Protein AF-A0AAN8IBS2-F1 (afdb_monomer)

Foldseek 3Di:
DLVVLDDLLDDPDPPPDDPPPALLVVLSVLVVCLVVDDPVCVVVSLVVLLVSLVVLLVVLVDDDALVRLLSSLVSNLSSLVSQCPDPDVVSNVSSVVSLVSSVVSLVVNVVNLVVCVVPVPPPVPDCPVQPLSNLQSVQSSLLSSLSSLLSVQLSCCVVPVAGPCVVVQQARKHQLACLLVPDPDSVSNVVVCVVDVSRRDIDGPNVSLVVCVVVVNPRHDPSNVVVNVSVPPNDPPPPPVPVPDD

Mean predicted aligned error: 8.28 Å

Radius of gyration: 18.78 Å; Cα contacts (8 Å, |Δi|>4): 208; chains: 1; bounding box: 44×44×52 Å

Sequence (246 aa):
MAESAQTPFLKPLEFDGQAADSFLDEVLLVCSGYLHRTKSNRASLNRTIARKYIRLTQALRGYMKLDSLLPALQAAILFEIMLLFDEDKGLRGLGERLFPTVEAAMNDLQQQLIEELAYPTFCPGNDLTSQYFRWILHESIRRVVFAHWILKAAYTHSRDSYCELVPVLVTLPLTRSGDLWTASSEHEWLLKAQQEPMQADVVPYLEAVDFWIENNCINMDDFQVMLFETCKVMPANAKWSTLKRR

Secondary structure (DSSP, 8-state):
-TTTS--TT------SS--TT-HHHHHHHHHHHHHT--TTTHHHHHHHHHHHHHHHHHHHTS---HHHHHHHHHHHHHHHHHHHTSS-HHHHHHHHHHHHHHHHHHHHHHHHHHHHHHS----TTS-TTSHHHHHHHHHHHHHHHHHHHHHHHHHHHHHHS--TTHHHHTTSEEES-STTTT-SSHHHHHHHHHH-GGGG-EEEHHHHHHHHHHTTTTT--HHHHHHHHHHHHS-TTS-GGGSS--

pLDDT: mean 80.86, std 17.43, range [31.95, 96.94]

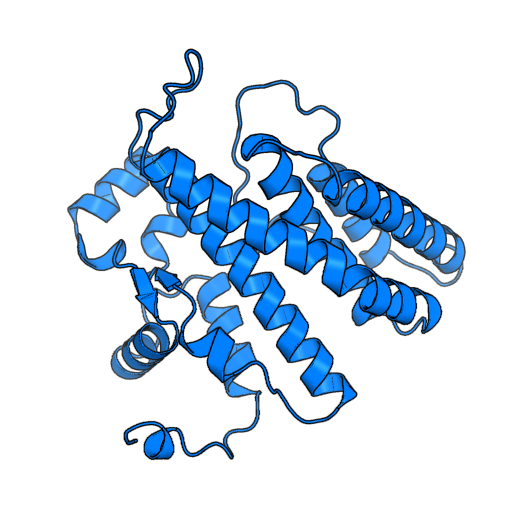Solvent-accessible surface area (backbone atoms only — not comparable to full-atom values): 14154 Å² total; per-residue (Å²): 87,61,90,72,74,43,48,72,52,54,72,91,72,86,69,91,66,90,66,91,77,42,55,35,63,56,41,50,54,48,45,44,53,57,76,68,57,44,89,87,50,39,69,62,47,54,53,49,53,53,52,54,49,52,53,51,56,57,53,51,74,47,94,65,56,70,88,56,39,52,44,41,50,55,23,46,50,57,49,40,55,58,20,58,74,40,89,50,63,70,47,21,54,49,31,64,69,46,44,65,55,54,53,53,42,52,50,50,53,54,50,52,52,52,48,46,67,78,50,68,71,79,60,89,87,58,74,70,80,39,69,57,52,50,48,52,53,54,49,38,50,40,36,45,56,50,50,46,54,49,53,52,35,55,48,43,25,74,73,71,77,50,60,88,45,57,77,56,54,42,60,40,62,36,61,61,34,27,65,64,73,67,37,90,42,65,68,54,27,53,55,52,50,68,74,38,66,70,45,71,38,70,36,35,34,52,57,40,50,53,51,30,64,78,54,76,58,60,61,58,33,72,41,56,48,51,52,52,56,58,56,62,69,50,70,82,78,65,63,73,78,67,76,79,74,132

Organism: NCBI:txid191047

Structure (mmCIF, N/CA/C/O backbone):
data_AF-A0AAN8IBS2-F1
#
_entry.id   AF-A0AAN8IBS2-F1
#
loop_
_atom_site.group_PDB
_atom_site.id
_atom_site.type_symbol
_atom_site.label_atom_id
_atom_site.label_alt_id
_atom_site.label_comp_id
_atom_site.label_asym_id
_atom_site.label_entity_id
_atom_site.label_seq_id
_atom_site.pdbx_PDB_ins_code
_atom_site.Cartn_x
_atom_site.Cartn_y
_atom_site.Cartn_z
_atom_site.occupancy
_atom_site.B_iso_or_equiv
_atom_site.auth_seq_id
_atom_site.auth_comp_id
_atom_site.auth_asym_id
_atom_site.auth_atom_id
_atom_site.pdbx_PDB_model_num
ATOM 1 N N . MET A 1 1 ? 6.714 -3.215 11.738 1.00 47.47 1 MET A N 1
ATOM 2 C CA . MET A 1 1 ? 6.178 -2.033 11.025 1.00 47.47 1 MET A CA 1
ATOM 3 C C . MET A 1 1 ? 6.585 -0.730 11.706 1.00 47.47 1 MET A C 1
ATOM 5 O O . MET A 1 1 ? 7.366 -0.014 11.106 1.00 47.47 1 MET A O 1
ATOM 9 N N . ALA A 1 2 ? 6.143 -0.406 12.934 1.00 36.72 2 ALA A N 1
ATOM 10 C CA . ALA A 1 2 ? 6.520 0.887 13.539 1.00 36.72 2 ALA A CA 1
ATOM 11 C C . ALA A 1 2 ? 7.900 0.907 14.232 1.00 36.72 2 ALA A C 1
ATOM 13 O O . ALA A 1 2 ? 8.498 1.969 14.315 1.00 36.72 2 ALA A O 1
ATOM 14 N N . GLU A 1 3 ? 8.428 -0.236 14.690 1.00 34.94 3 GLU A N 1
ATOM 15 C CA . GLU A 1 3 ? 9.765 -0.292 15.319 1.00 34.94 3 GLU A CA 1
ATOM 16 C C . GLU A 1 3 ? 10.912 -0.135 14.311 1.00 34.94 3 GLU A C 1
ATOM 18 O O . GLU A 1 3 ? 11.941 0.443 14.638 1.00 34.94 3 GLU A O 1
ATOM 23 N N . SER A 1 4 ? 10.724 -0.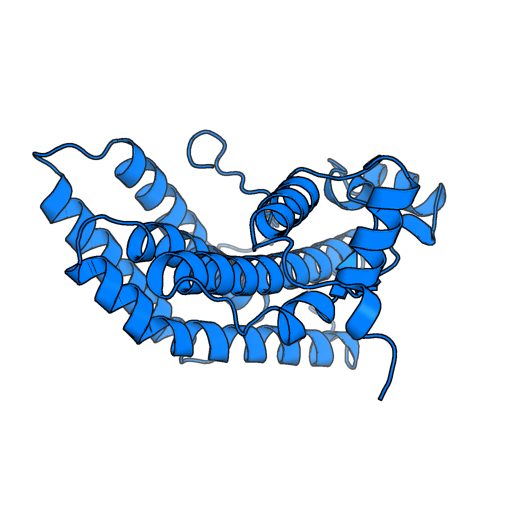604 13.074 1.00 50.44 4 SER A N 1
ATOM 24 C CA . SER A 1 4 ? 11.711 -0.496 11.994 1.00 50.44 4 SER A CA 1
ATOM 25 C C . SER A 1 4 ? 11.446 0.665 11.031 1.00 50.44 4 SER A C 1
ATOM 27 O O . SER A 1 4 ? 12.249 0.879 10.131 1.00 50.44 4 SER A O 1
ATOM 29 N N . ALA A 1 5 ? 10.304 1.362 11.157 1.00 52.59 5 ALA A N 1
ATOM 30 C CA . ALA A 1 5 ? 9.762 2.301 10.157 1.00 52.59 5 ALA A CA 1
ATOM 31 C C . ALA A 1 5 ? 9.710 1.742 8.717 1.00 52.59 5 ALA A C 1
ATOM 33 O O . ALA A 1 5 ? 9.539 2.481 7.752 1.00 52.59 5 ALA A O 1
ATOM 34 N N . GLN A 1 6 ? 9.825 0.424 8.571 1.00 58.38 6 GLN A N 1
ATOM 35 C CA . GLN A 1 6 ? 9.795 -0.274 7.301 1.00 58.38 6 GLN A CA 1
ATOM 36 C C . GLN A 1 6 ? 8.499 -1.066 7.232 1.00 58.38 6 GLN A C 1
ATOM 38 O O . GLN A 1 6 ? 8.125 -1.793 8.165 1.00 58.38 6 GLN A O 1
ATOM 43 N N . THR A 1 7 ? 7.800 -0.921 6.114 1.00 66.19 7 THR A N 1
ATOM 44 C CA . THR A 1 7 ? 6.776 -1.885 5.731 1.00 66.19 7 THR A CA 1
ATOM 45 C C . THR A 1 7 ? 7.169 -2.505 4.399 1.00 66.19 7 THR A C 1
ATOM 47 O O . THR A 1 7 ? 7.885 -1.868 3.627 1.00 66.19 7 THR A O 1
ATOM 50 N N . PRO A 1 8 ? 6.723 -3.734 4.102 1.00 74.88 8 PRO A N 1
ATOM 51 C CA . PRO A 1 8 ? 7.217 -4.458 2.932 1.00 74.88 8 PRO A CA 1
ATOM 52 C C . PRO A 1 8 ? 6.908 -3.772 1.584 1.00 74.88 8 PRO A C 1
ATOM 54 O O . PRO A 1 8 ? 7.548 -4.057 0.572 1.00 74.88 8 PRO A O 1
ATOM 57 N N . PHE A 1 9 ? 5.943 -2.843 1.575 1.00 74.00 9 PHE A N 1
ATOM 58 C CA . PHE A 1 9 ? 5.543 -2.039 0.416 1.00 74.00 9 PHE A CA 1
ATOM 59 C C . PHE A 1 9 ? 6.120 -0.613 0.409 1.00 74.00 9 PHE A C 1
ATOM 61 O O . PHE A 1 9 ? 5.824 0.158 -0.504 1.00 74.00 9 PHE A O 1
ATOM 68 N N . LEU A 1 10 ? 6.928 -0.246 1.410 1.00 74.25 10 LEU A N 1
ATOM 69 C CA . LEU A 1 10 ? 7.579 1.059 1.516 1.00 74.25 10 LEU A CA 1
ATOM 70 C C . LEU A 1 10 ? 9.087 0.889 1.386 1.00 74.25 10 LEU A C 1
ATOM 72 O O . LEU A 1 10 ? 9.725 0.297 2.254 1.00 74.25 10 LEU A O 1
ATOM 76 N N . LYS A 1 11 ? 9.665 1.474 0.340 1.00 71.06 11 LYS A N 1
ATOM 77 C CA . LYS A 1 11 ? 11.098 1.758 0.297 1.00 71.06 11 LYS A CA 1
ATOM 78 C C . LYS A 1 11 ? 11.263 3.257 0.527 1.00 71.06 11 LYS A C 1
ATOM 80 O O . LYS A 1 11 ? 10.593 4.018 -0.174 1.00 71.06 11 LYS A O 1
ATOM 85 N N . PRO A 1 12 ? 12.080 3.692 1.501 1.00 60.38 12 PRO A N 1
ATOM 86 C CA . PRO A 1 12 ? 12.452 5.092 1.612 1.00 60.38 12 PRO A CA 1
ATOM 87 C C . PRO A 1 12 ? 13.102 5.502 0.293 1.00 60.38 12 PRO A C 1
ATOM 89 O O . PRO A 1 12 ? 14.198 5.058 -0.042 1.00 60.38 12 PRO A O 1
ATOM 92 N N . LEU A 1 13 ? 12.368 6.263 -0.506 1.00 61.16 13 LEU A N 1
ATOM 93 C CA . LEU A 1 13 ? 12.925 6.921 -1.668 1.00 61.16 13 LEU A CA 1
ATOM 94 C C . LEU A 1 13 ? 13.503 8.226 -1.142 1.00 61.16 13 LEU A C 1
ATOM 96 O O . LEU A 1 13 ? 12.757 9.113 -0.728 1.00 61.16 13 LEU A O 1
ATOM 100 N N . GLU A 1 14 ? 14.829 8.313 -1.104 1.00 53.53 14 GLU A N 1
ATOM 101 C CA . GLU A 1 14 ? 15.532 9.574 -0.880 1.00 53.53 14 GLU A CA 1
ATOM 102 C C . GLU A 1 14 ? 15.315 10.444 -2.124 1.00 53.53 14 GLU A C 1
ATOM 104 O O . GLU A 1 14 ? 16.144 10.512 -3.028 1.00 53.53 14 GLU A O 1
ATOM 109 N N . PHE A 1 15 ? 14.131 11.045 -2.232 1.00 52.00 15 PHE A N 1
ATOM 110 C CA . PHE A 1 15 ? 13.909 12.123 -3.179 1.00 52.00 15 PHE A CA 1
ATOM 111 C C . PHE A 1 15 ? 14.682 13.329 -2.646 1.00 52.00 15 PHE A C 1
ATOM 113 O O . PHE A 1 15 ? 14.333 13.885 -1.603 1.00 52.00 15 PHE A O 1
ATOM 120 N N . ASP A 1 16 ? 15.770 13.686 -3.327 1.00 42.50 16 ASP A N 1
ATOM 121 C CA . ASP A 1 16 ? 16.596 14.835 -2.972 1.00 42.50 16 ASP A CA 1
ATOM 122 C C . ASP A 1 16 ? 15.752 16.112 -3.130 1.00 42.50 16 ASP A C 1
ATOM 124 O O . ASP A 1 16 ? 15.475 16.579 -4.235 1.00 42.50 16 ASP A O 1
ATOM 128 N N . GLY A 1 17 ? 15.213 16.614 -2.016 1.00 43.59 17 GLY A N 1
ATOM 129 C CA . GLY A 1 17 ? 14.316 17.765 -2.037 1.00 43.59 17 GLY A CA 1
ATOM 130 C C . GLY A 1 17 ? 13.403 17.879 -0.823 1.00 43.59 17 GLY A C 1
ATOM 131 O O . GLY A 1 17 ? 12.265 17.437 -0.862 1.00 43.59 17 GLY A O 1
ATOM 132 N N . GLN A 1 18 ? 13.895 18.530 0.237 1.00 40.97 18 GLN A N 1
ATOM 133 C CA . GLN A 1 18 ? 13.139 19.340 1.216 1.00 40.97 18 GLN A CA 1
ATOM 134 C C . GLN A 1 18 ? 11.691 18.937 1.596 1.00 40.97 18 GLN A C 1
ATOM 136 O O . GLN A 1 18 ? 10.866 19.812 1.859 1.00 40.97 18 GLN A O 1
ATOM 141 N N . ALA A 1 19 ? 11.340 17.661 1.724 1.00 43.69 19 ALA A N 1
ATOM 142 C CA . ALA A 1 19 ? 10.028 17.289 2.251 1.00 43.69 19 ALA A CA 1
ATOM 143 C C . ALA A 1 19 ? 10.072 17.196 3.784 1.00 43.69 19 ALA A C 1
ATOM 145 O O . ALA A 1 19 ? 9.830 16.145 4.363 1.00 43.69 19 ALA A O 1
ATOM 146 N N . ALA A 1 20 ? 10.351 18.317 4.454 1.00 37.59 20 ALA A N 1
ATOM 147 C CA . ALA A 1 20 ? 10.265 18.443 5.913 1.00 37.59 20 ALA A CA 1
ATOM 148 C C . ALA A 1 20 ? 8.820 18.323 6.466 1.00 37.59 20 ALA A C 1
ATOM 150 O O . ALA A 1 20 ? 8.611 18.540 7.653 1.00 37.59 20 ALA A O 1
ATOM 151 N N . ASP A 1 21 ? 7.838 17.961 5.629 1.00 52.16 21 ASP A N 1
ATOM 152 C CA . ASP A 1 21 ? 6.413 17.826 5.961 1.00 52.16 21 ASP A CA 1
ATOM 153 C C . ASP A 1 21 ? 5.737 16.716 5.122 1.00 52.16 21 ASP A C 1
ATOM 155 O O . ASP A 1 21 ? 4.663 16.902 4.541 1.00 52.16 21 ASP A O 1
ATOM 159 N N . SER A 1 22 ? 6.361 15.538 4.996 1.00 75.50 22 SER A N 1
ATOM 160 C CA . SER A 1 22 ? 5.713 14.430 4.289 1.00 75.50 22 SER A CA 1
ATOM 161 C C . SER A 1 22 ? 4.593 13.818 5.151 1.00 75.50 22 SER A C 1
ATOM 163 O O . SER A 1 22 ? 4.745 13.563 6.350 1.00 75.50 22 SER A O 1
ATOM 165 N N . PHE A 1 23 ? 3.429 13.542 4.551 1.00 87.56 23 PHE A N 1
ATOM 166 C CA . PHE A 1 23 ? 2.360 12.786 5.222 1.00 87.56 23 PHE A CA 1
ATOM 167 C C . PHE A 1 23 ? 2.844 11.420 5.738 1.00 87.56 23 PHE A C 1
ATOM 169 O O . PHE A 1 23 ? 2.265 10.885 6.688 1.00 87.56 23 PHE A O 1
ATOM 176 N N . LEU A 1 24 ? 3.900 10.882 5.121 1.00 86.50 24 LEU A N 1
ATOM 177 C CA . LEU A 1 24 ? 4.532 9.628 5.491 1.00 86.50 24 LEU A CA 1
ATOM 178 C C . LEU A 1 24 ? 5.211 9.722 6.865 1.00 86.50 24 LEU A C 1
ATOM 180 O O . LEU A 1 24 ? 4.902 8.922 7.747 1.00 86.50 24 LEU A O 1
ATOM 184 N N . ASP A 1 25 ? 6.037 10.740 7.101 1.00 85.44 25 ASP A N 1
ATOM 185 C CA . ASP A 1 25 ? 6.688 10.945 8.405 1.00 85.44 25 ASP A CA 1
ATOM 186 C C . ASP A 1 25 ? 5.657 11.153 9.517 1.00 85.44 25 ASP A C 1
ATOM 188 O O . ASP A 1 25 ? 5.746 10.581 10.611 1.00 85.44 25 ASP A O 1
ATOM 192 N N . GLU A 1 26 ? 4.610 11.928 9.218 1.00 89.06 26 GLU A N 1
ATOM 193 C CA . GLU A 1 26 ? 3.528 12.155 10.165 1.00 89.06 26 GLU A CA 1
ATOM 194 C C . GLU A 1 26 ? 2.804 10.866 10.555 1.00 89.06 26 GLU A C 1
ATOM 196 O O . GLU A 1 26 ? 2.481 10.688 11.735 1.00 89.06 26 GLU A O 1
ATOM 201 N N . VAL A 1 27 ? 2.502 9.985 9.596 1.00 91.69 27 VAL A N 1
ATOM 202 C CA . VAL A 1 27 ? 1.807 8.735 9.912 1.00 91.69 27 VAL A CA 1
ATOM 203 C C . VAL A 1 27 ? 2.720 7.752 10.628 1.00 91.69 27 VAL A C 1
ATOM 205 O O . VAL A 1 27 ? 2.236 7.047 11.509 1.00 91.69 27 VAL A O 1
ATOM 208 N N . LEU A 1 28 ? 4.024 7.726 10.334 1.00 88.94 28 LEU A N 1
ATOM 209 C CA . LEU A 1 28 ? 4.982 6.868 11.035 1.00 88.94 28 LEU A CA 1
ATOM 210 C C . LEU A 1 28 ? 5.054 7.237 12.524 1.00 88.94 28 LEU A C 1
ATOM 212 O O . LEU A 1 28 ? 4.974 6.359 13.389 1.00 88.94 28 LEU A O 1
ATOM 216 N N . LEU A 1 29 ? 5.072 8.538 12.839 1.00 89.62 29 LEU A N 1
ATOM 217 C CA . LEU A 1 29 ? 4.978 9.022 14.218 1.00 89.62 29 LEU A CA 1
ATOM 218 C C . LEU A 1 29 ? 3.655 8.608 14.884 1.00 89.62 29 LEU A C 1
ATOM 220 O O . LEU A 1 29 ? 3.637 8.163 16.035 1.00 89.62 29 LEU A O 1
ATOM 224 N N . VAL A 1 30 ? 2.535 8.725 14.165 1.00 92.94 30 VAL A N 1
ATOM 225 C CA . VAL A 1 30 ? 1.219 8.305 14.673 1.00 92.94 30 VAL A CA 1
ATOM 226 C C . VAL A 1 30 ? 1.157 6.792 14.895 1.00 92.94 30 VAL A C 1
ATOM 228 O O . VAL A 1 30 ? 0.618 6.370 15.916 1.00 92.94 30 VAL A O 1
ATOM 231 N N . CYS A 1 31 ? 1.741 5.985 14.005 1.00 91.69 31 CYS A N 1
ATOM 232 C CA . CYS A 1 31 ? 1.833 4.531 14.143 1.00 91.69 31 CYS A CA 1
ATOM 233 C C . CYS A 1 31 ? 2.596 4.150 15.414 1.00 91.69 31 CYS A C 1
ATOM 235 O O . CYS A 1 31 ? 2.131 3.303 16.176 1.00 91.69 31 CYS A O 1
ATOM 237 N N . SER A 1 32 ? 3.722 4.815 15.690 1.00 90.00 32 SER A N 1
ATOM 238 C CA . SER A 1 32 ? 4.472 4.613 16.935 1.00 90.00 32 SER A CA 1
ATOM 239 C C . SER A 1 32 ? 3.616 4.927 18.169 1.00 90.00 32 SER A C 1
ATOM 241 O O . SER A 1 32 ? 3.531 4.121 19.099 1.00 90.00 32 SER A O 1
ATOM 243 N N . GLY A 1 33 ? 2.884 6.047 18.151 1.00 91.56 33 GLY A N 1
ATOM 244 C CA . GLY A 1 33 ? 1.934 6.387 19.214 1.00 91.56 33 GLY A CA 1
ATOM 245 C C . GLY A 1 33 ? 0.791 5.374 19.361 1.00 91.56 33 GLY A C 1
ATOM 246 O O . GLY A 1 33 ? 0.356 5.096 20.479 1.00 91.56 33 GLY A O 1
ATOM 247 N N . TYR A 1 34 ? 0.322 4.801 18.250 1.00 92.06 34 TYR A N 1
ATOM 248 C CA . TYR A 1 34 ? -0.739 3.793 18.214 1.00 92.06 34 TYR A CA 1
ATOM 249 C C . TYR A 1 34 ? -0.313 2.459 18.822 1.00 92.06 34 TYR A C 1
ATOM 251 O O . TYR A 1 34 ? -1.095 1.869 19.567 1.00 92.06 34 TYR A O 1
ATOM 259 N N . LEU A 1 35 ? 0.933 2.029 18.608 1.00 89.94 35 LEU A N 1
ATOM 260 C CA . LEU A 1 35 ? 1.471 0.837 19.272 1.00 89.94 35 LEU A CA 1
ATOM 261 C C . LEU A 1 35 ? 1.592 1.009 20.793 1.00 89.94 35 LEU A C 1
ATOM 263 O O . LEU A 1 35 ? 1.340 0.070 21.541 1.00 89.94 35 LEU A O 1
ATOM 267 N N . HIS A 1 36 ? 1.902 2.219 21.261 1.00 90.88 36 HIS A N 1
ATOM 268 C CA . HIS A 1 36 ? 2.026 2.544 22.689 1.00 90.88 36 HIS A CA 1
ATOM 269 C C . HIS A 1 36 ? 0.721 3.089 23.295 1.00 90.88 36 HIS A C 1
ATOM 271 O O . HIS A 1 36 ? 0.716 3.803 24.308 1.00 90.88 36 HIS A O 1
ATOM 277 N N . ARG A 1 37 ? -0.418 2.796 22.660 1.00 90.88 37 ARG A N 1
ATOM 278 C CA . ARG A 1 37 ? -1.718 3.293 23.099 1.00 90.88 37 ARG A CA 1
ATOM 279 C C . ARG A 1 37 ? -2.125 2.661 24.428 1.00 90.88 37 ARG A C 1
ATOM 281 O O . ARG A 1 37 ? -2.160 1.448 24.596 1.00 90.88 37 ARG A O 1
ATOM 288 N N . THR A 1 38 ? -2.527 3.508 25.364 1.00 93.44 38 THR A N 1
ATOM 289 C CA . THR A 1 38 ? -3.056 3.137 26.677 1.00 93.44 38 THR A CA 1
ATOM 290 C C . THR A 1 38 ? -4.500 3.611 26.813 1.00 93.44 38 THR A C 1
ATOM 292 O O . THR A 1 38 ? -4.980 4.451 26.048 1.00 93.44 38 THR A O 1
ATOM 295 N N . LYS A 1 39 ? -5.212 3.137 27.842 1.00 92.25 39 LYS A N 1
ATOM 296 C CA . LYS A 1 39 ? -6.570 3.625 28.149 1.00 92.25 39 LYS A CA 1
ATOM 297 C C . LYS A 1 39 ? -6.613 5.146 28.367 1.00 92.25 39 LYS A C 1
ATOM 299 O O . LYS A 1 39 ? -7.599 5.776 28.004 1.00 92.25 39 LYS A O 1
ATOM 304 N N . SER A 1 40 ? -5.540 5.724 28.914 1.00 92.75 40 SER A N 1
ATOM 305 C CA . SER A 1 40 ? -5.444 7.156 29.229 1.00 92.75 40 SER A CA 1
ATOM 306 C C . SER A 1 40 ? -5.278 8.034 27.981 1.00 92.75 40 SER A C 1
ATOM 308 O O . SER A 1 40 ? -5.883 9.099 27.885 1.00 92.75 40 SER A O 1
ATOM 310 N N . ASN A 1 41 ? -4.506 7.582 26.984 1.00 92.69 41 ASN A N 1
ATOM 311 C CA . ASN A 1 41 ? -4.223 8.379 25.783 1.00 92.69 41 ASN A CA 1
ATOM 312 C C . ASN A 1 41 ? -5.110 8.031 24.567 1.00 92.69 41 ASN A C 1
ATOM 314 O O . ASN A 1 41 ? -5.125 8.801 23.604 1.00 92.69 41 ASN A O 1
ATOM 318 N N . ARG A 1 42 ? -5.891 6.937 24.617 1.00 92.81 42 ARG A N 1
ATOM 319 C CA . ARG A 1 42 ? -6.708 6.426 23.496 1.00 92.81 42 ARG A CA 1
ATOM 320 C C . ARG A 1 42 ? -7.589 7.496 22.854 1.00 92.81 42 ARG A C 1
ATOM 322 O O . ARG A 1 42 ? -7.524 7.687 21.646 1.00 92.81 42 ARG A O 1
ATOM 329 N N . ALA A 1 43 ? -8.365 8.241 23.640 1.00 93.19 43 ALA A N 1
ATOM 330 C CA . ALA A 1 43 ? -9.286 9.247 23.100 1.00 93.19 43 ALA A CA 1
ATOM 331 C C . ALA A 1 43 ? -8.564 10.410 22.394 1.00 93.19 43 ALA A C 1
ATOM 333 O O . ALA A 1 43 ? -9.029 10.931 21.378 1.00 93.19 43 ALA A O 1
ATOM 334 N N . SER A 1 44 ? -7.422 10.847 22.924 1.00 94.38 44 SER A N 1
ATOM 335 C CA . SER A 1 44 ? -6.616 11.902 22.299 1.00 94.38 44 SER A CA 1
ATOM 336 C C . SER A 1 44 ? -5.924 11.399 21.037 1.00 94.38 44 SER A C 1
ATOM 338 O O . SER A 1 44 ? -5.895 12.114 20.036 1.00 94.38 44 SER A O 1
ATOM 340 N N . LEU A 1 45 ? -5.441 10.156 21.044 1.00 95.31 45 LEU A N 1
ATOM 341 C CA . LEU A 1 45 ? -4.814 9.556 19.878 1.00 95.31 45 LEU A CA 1
ATOM 342 C C . LEU A 1 45 ? -5.819 9.303 18.747 1.00 95.31 45 LEU A C 1
ATOM 344 O O . LEU A 1 45 ? -5.554 9.707 17.619 1.00 95.31 45 LEU A O 1
ATOM 348 N N . ASN A 1 46 ? -7.002 8.758 19.049 1.00 94.75 46 ASN A N 1
ATOM 349 C CA . ASN A 1 46 ? -8.069 8.539 18.066 1.00 94.75 46 ASN A CA 1
ATOM 350 C C . ASN A 1 46 ? -8.464 9.857 17.370 1.00 94.75 46 ASN A C 1
ATOM 352 O O . ASN A 1 46 ? -8.581 9.910 16.146 1.00 94.75 46 ASN A O 1
ATOM 356 N N . ARG A 1 47 ? -8.577 10.960 18.126 1.00 95.25 47 ARG A N 1
ATOM 357 C CA . ARG A 1 47 ? -8.822 12.303 17.562 1.00 95.25 47 ARG A CA 1
ATOM 358 C C . ARG A 1 47 ? -7.681 12.794 16.669 1.00 95.25 47 ARG A C 1
ATOM 360 O O . ARG A 1 47 ? -7.929 13.493 15.688 1.00 95.25 47 ARG A O 1
ATOM 367 N N . THR A 1 48 ? -6.436 12.476 17.011 1.00 95.88 48 THR A N 1
ATOM 368 C CA . THR A 1 48 ? -5.265 12.827 16.195 1.00 95.88 48 THR A CA 1
ATOM 369 C C . THR A 1 48 ? -5.227 12.031 14.894 1.00 95.88 48 THR A C 1
ATOM 371 O O . THR A 1 48 ? -5.061 12.646 13.843 1.00 95.88 48 THR A O 1
ATOM 374 N N . ILE A 1 49 ? -5.460 10.716 14.948 1.00 96.00 49 ILE A N 1
ATOM 375 C CA . ILE A 1 49 ? -5.559 9.839 13.770 1.00 96.00 49 ILE A CA 1
ATOM 376 C C . ILE A 1 49 ? -6.646 10.360 12.830 1.00 96.00 49 ILE A C 1
ATOM 378 O O . ILE A 1 49 ? -6.363 10.667 11.675 1.00 96.00 49 ILE A O 1
ATOM 382 N N . ALA A 1 50 ? -7.867 10.548 13.342 1.00 96.50 50 ALA A N 1
ATOM 383 C CA . ALA A 1 50 ? -8.998 11.006 12.541 1.00 96.50 50 ALA A CA 1
ATOM 384 C C . ALA A 1 50 ? -8.716 12.348 11.849 1.00 96.50 50 ALA A C 1
ATOM 386 O O . ALA A 1 50 ? -8.939 12.494 10.650 1.00 96.50 50 ALA A O 1
ATOM 387 N N . ARG A 1 51 ? -8.180 13.327 12.586 1.00 96.94 51 ARG A N 1
ATOM 388 C CA . ARG A 1 51 ? -7.865 14.656 12.046 1.00 96.94 51 ARG A CA 1
ATOM 389 C C . ARG A 1 51 ? -6.779 14.608 10.972 1.00 96.94 51 ARG A C 1
ATOM 391 O O . ARG A 1 51 ? -6.937 15.257 9.942 1.00 96.94 51 ARG A O 1
ATOM 398 N N . LYS A 1 52 ? -5.695 13.858 11.198 1.00 96.38 52 LYS A N 1
ATOM 399 C CA . LYS A 1 52 ? -4.604 13.727 10.218 1.00 96.38 52 LYS A CA 1
ATOM 400 C C . LYS A 1 52 ? -5.071 13.002 8.959 1.00 96.38 52 LYS A C 1
ATOM 402 O O . LYS A 1 52 ? -4.782 13.468 7.863 1.00 96.38 52 LYS A O 1
ATOM 407 N N . TYR A 1 53 ? -5.874 11.952 9.109 1.00 96.25 53 TYR A N 1
ATOM 408 C CA . TYR A 1 53 ? -6.429 11.233 7.968 1.00 96.25 53 TYR A CA 1
ATOM 409 C C . TYR A 1 53 ? -7.421 12.078 7.153 1.00 96.25 53 TYR A C 1
ATOM 411 O O . TYR A 1 53 ? -7.375 12.089 5.925 1.00 96.25 53 TYR A O 1
ATOM 419 N N . ILE A 1 54 ? -8.274 12.870 7.812 1.00 96.75 54 ILE A N 1
ATOM 420 C CA . ILE A 1 54 ? -9.148 13.833 7.122 1.00 96.75 54 ILE A CA 1
ATOM 421 C C . ILE A 1 54 ? -8.316 14.865 6.348 1.00 96.75 54 ILE A C 1
ATOM 423 O O . ILE A 1 54 ? -8.624 15.150 5.195 1.00 96.75 54 ILE A O 1
ATOM 427 N N . ARG A 1 55 ? -7.241 15.398 6.943 1.00 96.12 55 ARG A N 1
ATOM 428 C CA . ARG A 1 55 ? -6.349 16.354 6.265 1.00 96.12 55 ARG A CA 1
ATOM 429 C C . ARG A 1 55 ? -5.683 15.732 5.033 1.00 96.12 55 ARG A C 1
ATOM 431 O O . ARG A 1 55 ? -5.647 16.357 3.980 1.00 96.12 55 ARG A O 1
ATOM 438 N N . LEU A 1 56 ? -5.190 14.501 5.160 1.00 95.69 56 LEU A N 1
ATOM 439 C CA . LEU A 1 56 ? -4.592 13.747 4.058 1.00 95.69 56 LEU A CA 1
ATOM 440 C C . LEU A 1 56 ? -5.595 13.516 2.922 1.00 95.69 56 LEU A C 1
ATOM 442 O O . LEU A 1 56 ? -5.312 13.824 1.772 1.00 95.69 56 LEU A O 1
ATOM 446 N N . THR A 1 57 ? -6.794 13.034 3.238 1.00 95.62 57 THR A N 1
ATOM 447 C CA . THR A 1 57 ? -7.828 12.760 2.224 1.00 95.62 57 THR A CA 1
ATOM 448 C C . THR A 1 57 ? -8.374 14.026 1.568 1.00 95.62 57 THR A C 1
ATOM 450 O O . THR A 1 57 ? -8.770 13.987 0.409 1.00 95.62 57 THR A O 1
ATOM 453 N N . GLN A 1 58 ? -8.358 15.168 2.259 1.00 95.19 58 GLN A N 1
ATOM 454 C CA . GLN A 1 58 ? -8.620 16.467 1.636 1.00 95.19 58 GLN A CA 1
ATOM 455 C C . GLN A 1 58 ? -7.528 16.849 0.632 1.00 95.19 58 GLN A C 1
ATOM 457 O O . GLN A 1 58 ? -7.864 17.312 -0.454 1.00 95.19 58 GLN A O 1
ATOM 462 N N . ALA A 1 59 ? -6.253 16.623 0.962 1.00 93.94 59 ALA A N 1
ATOM 463 C CA . ALA A 1 59 ? -5.143 16.864 0.041 1.00 93.94 59 ALA A CA 1
ATOM 464 C C . ALA A 1 59 ? -5.203 15.939 -1.188 1.00 93.94 59 ALA A C 1
ATOM 466 O O . ALA A 1 59 ? -5.020 16.415 -2.302 1.00 93.94 59 ALA A O 1
ATOM 467 N N . LEU A 1 60 ? -5.562 14.662 -1.002 1.00 94.12 60 LEU A N 1
ATOM 468 C CA . LEU A 1 60 ? -5.744 13.673 -2.080 1.00 94.12 60 LEU A CA 1
ATOM 469 C C . LEU A 1 60 ? -6.847 14.026 -3.087 1.00 94.12 60 LEU A C 1
ATOM 471 O O . LEU A 1 60 ? -6.855 13.480 -4.180 1.00 94.12 60 LEU A O 1
ATOM 475 N N . ARG A 1 61 ? -7.777 14.928 -2.751 1.00 93.31 61 ARG A N 1
ATOM 476 C CA . ARG A 1 61 ? -8.778 15.429 -3.712 1.00 93.31 61 ARG A CA 1
ATOM 477 C C . ARG A 1 61 ? -8.229 16.510 -4.639 1.00 93.31 61 ARG A C 1
ATOM 479 O O . ARG A 1 61 ? -8.879 16.844 -5.626 1.00 93.31 61 ARG A O 1
ATOM 486 N N . GLY A 1 62 ? -7.111 17.125 -4.266 1.00 90.25 62 GLY A N 1
ATOM 487 C CA . GLY A 1 62 ? -6.398 18.073 -5.106 1.00 90.25 62 GLY A CA 1
ATOM 488 C C . GLY A 1 62 ? -5.399 17.362 -6.010 1.00 90.25 62 GLY A C 1
ATOM 489 O O . GLY A 1 62 ? -5.058 16.202 -5.802 1.00 90.25 62 GLY A O 1
ATOM 490 N N . TYR A 1 63 ? -4.885 18.092 -6.997 1.00 86.88 63 TYR A N 1
ATOM 491 C CA . TYR A 1 63 ? -3.779 17.603 -7.809 1.00 86.88 63 TYR A CA 1
ATOM 492 C C . TYR A 1 63 ? -2.497 17.520 -6.969 1.00 86.88 63 TYR A C 1
ATOM 494 O O . TYR A 1 63 ? -2.074 18.514 -6.372 1.00 86.88 63 TYR A O 1
ATOM 502 N N . MET A 1 64 ? -1.859 16.352 -6.971 1.00 88.50 64 MET A N 1
ATOM 503 C CA . MET A 1 64 ? -0.511 16.144 -6.449 1.00 88.50 64 MET A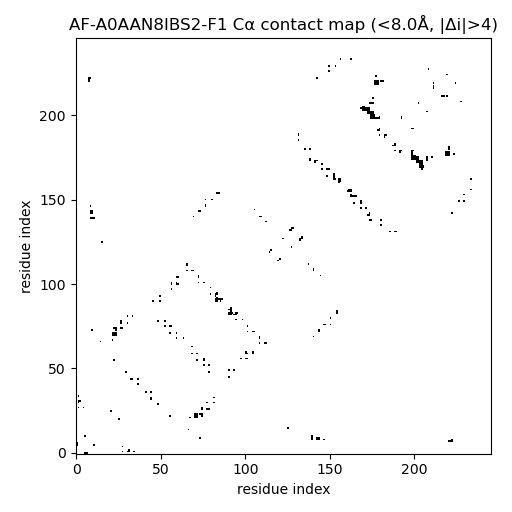 CA 1
ATOM 504 C C . MET A 1 64 ? 0.358 15.523 -7.534 1.00 88.50 64 MET A C 1
ATOM 506 O O . MET A 1 64 ? -0.098 14.665 -8.287 1.00 88.50 64 MET A O 1
ATOM 510 N N . LYS A 1 65 ? 1.614 15.962 -7.593 1.00 85.88 65 LYS A N 1
ATOM 511 C CA . LYS A 1 65 ? 2.640 15.346 -8.435 1.00 85.88 65 LYS A CA 1
ATOM 512 C C . LYS A 1 65 ? 3.026 13.975 -7.887 1.00 85.88 65 LYS A C 1
ATOM 514 O O . LYS A 1 65 ? 2.856 13.721 -6.696 1.00 85.88 65 LYS A O 1
ATOM 519 N N . LEU A 1 66 ? 3.604 13.137 -8.741 1.00 83.06 66 LEU A N 1
ATOM 520 C CA . LEU A 1 66 ? 3.983 11.762 -8.420 1.00 83.06 66 LEU A CA 1
ATOM 521 C C . LEU A 1 66 ? 4.872 11.636 -7.167 1.00 83.06 66 LEU A C 1
ATOM 523 O O . LEU A 1 66 ? 4.623 10.774 -6.324 1.00 83.06 66 LEU A O 1
ATOM 527 N N . ASP A 1 67 ? 5.854 12.532 -7.021 1.00 80.19 67 ASP A N 1
ATOM 528 C CA . ASP A 1 67 ? 6.783 12.611 -5.880 1.00 80.19 67 ASP A CA 1
ATOM 529 C C . ASP A 1 67 ? 6.083 12.816 -4.525 1.00 80.19 67 ASP A C 1
ATOM 531 O O . ASP A 1 67 ? 6.547 12.330 -3.498 1.00 80.19 67 ASP A O 1
ATOM 535 N N . SER A 1 68 ? 4.935 13.490 -4.532 1.00 85.19 68 SER A N 1
ATOM 536 C CA . SER A 1 68 ? 4.140 13.838 -3.355 1.00 85.19 68 SER A CA 1
ATOM 537 C C . SER A 1 68 ? 2.946 12.897 -3.176 1.00 85.19 68 SER A C 1
ATOM 539 O O . SER A 1 68 ? 2.539 12.592 -2.054 1.00 85.19 68 SER A O 1
ATOM 541 N N . LEU A 1 69 ? 2.385 12.411 -4.285 1.00 89.12 69 LEU A N 1
ATOM 542 C CA . LEU A 1 69 ? 1.219 11.537 -4.317 1.00 89.12 69 LEU A CA 1
ATOM 543 C C . LEU A 1 69 ? 1.552 10.143 -3.782 1.00 89.12 69 LEU A C 1
ATOM 545 O O . LEU A 1 69 ? 0.802 9.612 -2.963 1.00 89.12 69 LEU A O 1
ATOM 549 N N . LEU A 1 70 ? 2.688 9.567 -4.188 1.00 88.19 70 LEU A N 1
ATOM 550 C CA . LEU A 1 70 ? 3.117 8.253 -3.712 1.00 88.19 70 LEU A CA 1
ATOM 551 C C . LEU A 1 70 ? 3.266 8.200 -2.176 1.00 88.19 70 LEU A C 1
ATOM 553 O O . LEU A 1 70 ? 2.589 7.368 -1.566 1.00 88.19 70 LEU A O 1
ATOM 557 N N . PRO A 1 71 ? 4.054 9.073 -1.510 1.00 86.75 71 PRO A N 1
ATOM 558 C CA . PRO A 1 71 ? 4.169 9.055 -0.050 1.00 86.75 71 PRO A CA 1
ATOM 559 C C . PRO A 1 71 ? 2.851 9.394 0.661 1.00 86.75 71 PRO A C 1
ATOM 561 O O . PRO A 1 71 ? 2.578 8.870 1.742 1.00 86.75 71 PRO A O 1
ATOM 564 N N . ALA A 1 72 ? 1.990 10.221 0.059 1.00 91.69 72 ALA A N 1
ATOM 565 C CA . ALA A 1 72 ? 0.658 10.494 0.593 1.00 91.69 72 ALA A CA 1
ATOM 566 C C . ALA A 1 72 ? -0.243 9.243 0.585 1.00 91.69 72 ALA A C 1
ATOM 568 O O . ALA A 1 72 ? -0.913 8.958 1.578 1.00 91.69 72 ALA A O 1
ATOM 569 N N . LEU A 1 73 ? -0.233 8.462 -0.497 1.00 93.12 73 LEU A N 1
ATOM 570 C CA . LEU A 1 73 ? -0.995 7.213 -0.612 1.00 93.12 73 LEU A CA 1
ATOM 571 C C . LEU A 1 73 ? -0.426 6.098 0.270 1.00 93.12 73 LEU A C 1
ATOM 573 O O . LEU A 1 73 ? -1.176 5.369 0.918 1.00 93.12 73 LEU A O 1
ATOM 577 N N . GLN A 1 74 ? 0.898 6.020 0.374 1.00 91.44 74 GLN A N 1
ATOM 578 C CA . GLN A 1 74 ? 1.591 5.182 1.351 1.00 91.44 74 GLN A CA 1
ATOM 579 C C . GLN A 1 74 ? 1.131 5.493 2.780 1.00 91.44 74 GLN A C 1
ATOM 581 O O . GLN A 1 74 ? 0.810 4.584 3.550 1.00 91.44 74 GLN A O 1
ATOM 586 N N . ALA A 1 75 ? 1.026 6.781 3.119 1.00 92.56 75 ALA A N 1
ATOM 587 C CA . ALA A 1 75 ? 0.515 7.199 4.412 1.00 92.56 75 ALA A CA 1
ATOM 588 C C . ALA A 1 75 ? -0.969 6.863 4.604 1.00 92.56 75 ALA A C 1
ATOM 590 O O . ALA A 1 75 ? -1.377 6.466 5.699 1.00 92.56 75 ALA A O 1
ATOM 591 N N . ALA A 1 76 ? -1.775 6.988 3.546 1.00 95.00 76 ALA A N 1
ATOM 592 C CA . ALA A 1 76 ? -3.198 6.669 3.577 1.00 95.00 76 ALA A CA 1
ATOM 593 C C . ALA A 1 76 ? -3.431 5.204 3.955 1.00 95.00 76 ALA A C 1
ATOM 595 O O . ALA A 1 76 ? -4.209 4.949 4.868 1.00 95.00 76 ALA A O 1
ATOM 596 N N . ILE A 1 77 ? -2.686 4.267 3.358 1.00 94.50 77 ILE A N 1
ATOM 597 C CA . ILE A 1 77 ? -2.772 2.833 3.683 1.00 94.50 77 ILE A CA 1
ATOM 598 C C . ILE A 1 77 ? -2.495 2.588 5.172 1.00 94.50 77 ILE A C 1
ATOM 600 O O . ILE A 1 77 ? -3.227 1.850 5.830 1.00 94.50 77 ILE A O 1
ATOM 604 N N . LEU A 1 78 ? -1.469 3.230 5.740 1.00 93.81 78 LEU A N 1
ATOM 605 C CA . LEU A 1 78 ? -1.146 3.086 7.164 1.00 93.81 78 LEU A CA 1
ATOM 606 C C . LEU A 1 78 ? -2.259 3.630 8.069 1.00 93.81 78 LEU A C 1
ATOM 608 O O . LEU A 1 78 ? -2.605 3.004 9.076 1.00 93.81 78 LEU A O 1
ATOM 612 N N . PHE A 1 79 ? -2.859 4.767 7.705 1.00 95.88 79 PHE A N 1
ATOM 613 C CA . PHE A 1 79 ? -4.039 5.273 8.402 1.00 95.88 79 PHE A CA 1
ATOM 614 C C . PHE A 1 79 ? -5.235 4.328 8.271 1.00 95.88 79 PHE A C 1
ATOM 616 O O . PHE A 1 79 ? -5.892 4.057 9.273 1.00 95.88 79 PHE A O 1
ATOM 623 N N . GLU A 1 80 ? -5.512 3.803 7.079 1.00 95.31 80 GLU A N 1
ATOM 624 C CA . GLU A 1 80 ? -6.611 2.867 6.841 1.00 95.31 80 GLU A CA 1
ATOM 625 C C . GLU A 1 80 ? -6.445 1.582 7.658 1.00 95.31 80 GLU A C 1
ATOM 627 O O . GLU A 1 80 ? -7.410 1.151 8.285 1.00 95.31 80 GLU A O 1
ATOM 632 N N . ILE A 1 81 ? -5.232 1.026 7.760 1.00 93.56 81 ILE A N 1
ATOM 633 C CA . ILE A 1 81 ? -4.942 -0.118 8.640 1.00 93.56 81 ILE A CA 1
ATOM 634 C C . ILE A 1 81 ? -5.319 0.210 10.091 1.00 93.56 81 ILE A C 1
ATOM 636 O O . ILE A 1 81 ? -6.035 -0.561 10.732 1.00 93.56 81 ILE A O 1
ATOM 640 N N . MET A 1 82 ? -4.878 1.363 10.612 1.00 94.25 82 MET A N 1
ATOM 641 C CA . MET A 1 82 ? -5.210 1.776 11.981 1.00 94.25 82 MET A CA 1
ATOM 642 C C . MET A 1 82 ? -6.715 1.979 12.178 1.00 94.25 82 MET A C 1
ATOM 644 O O . MET A 1 82 ? -7.238 1.622 13.224 1.00 94.25 82 MET A O 1
ATOM 648 N N . LEU A 1 83 ? -7.415 2.563 11.203 1.00 94.81 83 LEU A N 1
ATOM 649 C CA . LEU A 1 83 ? -8.834 2.908 11.319 1.00 94.81 83 LEU A CA 1
ATOM 650 C C . LEU A 1 83 ? -9.753 1.691 11.181 1.00 94.81 83 LEU A C 1
ATOM 652 O O . LEU A 1 83 ? -10.679 1.529 11.973 1.00 94.81 83 LEU A O 1
ATOM 656 N N . LEU A 1 84 ? -9.517 0.851 10.173 1.00 93.12 84 LEU A N 1
ATOM 657 C CA . LEU A 1 84 ? -10.407 -0.253 9.810 1.00 93.12 84 LEU A CA 1
ATOM 658 C C . LEU A 1 84 ? -10.343 -1.408 10.810 1.00 93.12 84 LEU A C 1
ATOM 660 O O . LEU A 1 84 ? -11.366 -2.029 11.104 1.00 93.12 84 LEU A O 1
ATOM 664 N N . PHE A 1 85 ? -9.160 -1.655 11.372 1.00 90.12 85 PHE A N 1
ATOM 665 C CA . PHE A 1 85 ? -8.938 -2.727 12.340 1.00 90.12 85 PHE A CA 1
ATOM 666 C C . PHE A 1 85 ? -8.961 -2.252 13.801 1.00 90.12 85 PHE A C 1
ATOM 668 O O . PHE A 1 85 ? -8.704 -3.051 14.701 1.00 90.12 85 PHE A O 1
ATOM 675 N N . ASP A 1 86 ? -9.315 -0.989 14.079 1.00 90.88 86 ASP A N 1
ATOM 676 C CA . ASP A 1 86 ? -9.584 -0.556 15.455 1.00 90.88 86 ASP A CA 1
ATOM 677 C C . ASP A 1 86 ? -10.907 -1.136 15.973 1.00 90.88 86 ASP A C 1
ATOM 679 O O . ASP A 1 86 ? -11.877 -1.331 15.233 1.00 90.88 86 ASP A O 1
ATOM 683 N N . GLU A 1 87 ? -10.991 -1.346 17.283 1.00 88.38 87 GLU A N 1
ATOM 684 C CA . GLU A 1 87 ? -12.240 -1.696 17.968 1.00 88.38 87 GLU A CA 1
ATOM 685 C C . GLU A 1 87 ? -13.227 -0.508 18.016 1.00 88.38 87 GLU A C 1
ATOM 687 O O . GLU A 1 87 ? -14.430 -0.696 18.202 1.00 88.38 87 GLU A O 1
ATOM 692 N N . ASP A 1 88 ? -12.728 0.724 17.871 1.00 92.00 88 ASP A N 1
ATOM 693 C CA . ASP A 1 88 ? -13.517 1.952 17.831 1.00 92.00 88 ASP A CA 1
ATOM 694 C C . ASP A 1 88 ? -14.310 2.041 16.517 1.00 92.00 88 ASP A C 1
ATOM 696 O O . ASP A 1 88 ? -13.782 2.318 15.438 1.00 92.00 88 ASP A O 1
ATOM 700 N N . LYS A 1 89 ? -15.627 1.840 16.625 1.00 92.25 89 LYS A N 1
ATOM 701 C CA . LYS A 1 89 ? -16.559 1.887 15.488 1.00 92.25 89 LYS A CA 1
ATOM 702 C C . LYS A 1 89 ? -16.586 3.247 14.782 1.00 92.25 89 LYS A C 1
ATOM 704 O O . LYS A 1 89 ? -16.891 3.301 13.594 1.00 92.25 89 LYS A O 1
ATOM 709 N N . GLY A 1 90 ? -16.296 4.339 15.492 1.00 93.44 90 GLY A N 1
ATOM 710 C CA . GLY A 1 90 ? -16.260 5.682 14.918 1.00 93.44 90 GLY A CA 1
ATOM 711 C C . GLY A 1 90 ? -15.055 5.877 14.002 1.00 93.44 90 GLY A C 1
ATOM 712 O O . GLY A 1 90 ? -15.200 6.419 12.905 1.00 93.44 90 GLY A O 1
ATOM 713 N N . LEU A 1 91 ? -13.886 5.383 14.419 1.00 93.19 91 LEU A N 1
ATOM 714 C CA . LEU A 1 91 ? -12.698 5.336 13.564 1.00 93.19 91 LEU A CA 1
ATOM 715 C C . LEU A 1 91 ? -12.911 4.426 12.356 1.00 93.19 91 LEU A C 1
ATOM 717 O O . LEU A 1 91 ? -12.625 4.832 11.229 1.00 93.19 91 LEU A O 1
ATOM 721 N N . ARG A 1 92 ? -13.500 3.249 12.571 1.00 95.25 92 ARG A N 1
ATOM 722 C CA . ARG A 1 92 ? -13.814 2.318 11.485 1.00 95.25 92 ARG A CA 1
ATOM 723 C C . ARG A 1 92 ? -14.734 2.941 10.439 1.00 95.25 92 ARG A C 1
ATOM 725 O O . ARG A 1 92 ? -14.390 2.963 9.262 1.00 95.25 92 ARG A O 1
ATOM 732 N N . GLY A 1 93 ? -15.841 3.548 10.871 1.00 95.62 93 GLY A N 1
ATOM 733 C CA . GLY A 1 93 ? -16.768 4.237 9.969 1.00 95.62 93 GLY A CA 1
ATOM 734 C C . GLY A 1 93 ? -16.146 5.445 9.255 1.00 95.62 93 GLY A C 1
ATOM 735 O O . GLY A 1 93 ? -16.573 5.805 8.158 1.00 95.62 93 GLY A O 1
ATOM 736 N N . LEU A 1 94 ? -15.120 6.082 9.836 1.00 95.81 94 LEU A N 1
ATOM 737 C CA . LEU A 1 94 ? -14.334 7.102 9.136 1.00 95.81 94 LEU A CA 1
ATOM 738 C C . LEU A 1 94 ? -13.487 6.493 8.013 1.00 95.81 94 LEU A C 1
ATOM 740 O O . LEU A 1 94 ? -13.492 7.052 6.917 1.00 95.81 94 LEU A O 1
ATOM 744 N N . GLY A 1 95 ? -12.798 5.381 8.285 1.00 94.44 95 GLY A N 1
ATOM 745 C CA . GLY A 1 95 ? -12.026 4.639 7.287 1.00 94.44 95 GLY A CA 1
ATOM 746 C C . GLY A 1 95 ? -12.899 4.220 6.105 1.00 94.44 95 GLY A C 1
ATOM 747 O O . GLY A 1 95 ? -12.612 4.591 4.973 1.00 94.44 95 GLY A O 1
ATOM 748 N N . GLU A 1 96 ? -14.031 3.566 6.379 1.00 94.56 96 GLU A N 1
ATOM 749 C CA . GLU A 1 96 ? -14.981 3.117 5.349 1.00 94.56 96 GLU A CA 1
ATOM 750 C C . GLU A 1 96 ? -15.501 4.260 4.471 1.00 94.56 96 GLU A C 1
ATOM 752 O O . GLU A 1 96 ? -15.583 4.134 3.253 1.00 94.56 96 GLU A O 1
ATOM 757 N N . ARG A 1 97 ? -15.842 5.400 5.080 1.00 95.88 97 ARG A N 1
ATOM 758 C CA . ARG A 1 97 ? -16.383 6.557 4.357 1.00 95.88 97 ARG A CA 1
ATOM 759 C C . ARG A 1 97 ? -15.364 7.211 3.426 1.00 95.88 97 ARG A C 1
ATOM 761 O O . ARG A 1 97 ? -15.758 7.804 2.425 1.00 95.88 97 ARG A O 1
ATOM 768 N N . LEU A 1 98 ? -14.084 7.192 3.791 1.00 94.31 98 LEU A N 1
ATOM 769 C CA . LEU A 1 98 ? -13.028 7.874 3.040 1.00 94.31 98 LEU A CA 1
ATOM 770 C C . LEU A 1 98 ? -12.276 6.952 2.078 1.00 94.31 98 LEU A C 1
ATOM 772 O O . LEU A 1 98 ? -11.601 7.464 1.188 1.00 94.31 98 LEU A O 1
ATOM 776 N N . PHE A 1 99 ? -12.470 5.639 2.195 1.00 91.31 99 PHE A N 1
ATOM 777 C CA . PHE A 1 99 ? -11.915 4.622 1.303 1.00 91.31 99 PHE A CA 1
ATOM 778 C C . PHE A 1 99 ? -12.061 4.975 -0.198 1.00 91.31 99 PHE A C 1
ATOM 780 O O . PHE A 1 99 ? -11.057 4.967 -0.911 1.00 91.31 99 PHE A O 1
ATOM 787 N N . PRO A 1 100 ? -13.236 5.433 -0.697 1.00 93.56 100 PRO A N 1
ATOM 788 C CA . PRO A 1 100 ? -13.384 5.802 -2.111 1.00 93.56 100 PRO A CA 1
ATOM 789 C C . PRO A 1 100 ? -12.523 6.998 -2.551 1.00 93.56 100 PRO A C 1
ATOM 791 O O . PRO A 1 100 ? -12.207 7.134 -3.728 1.00 93.56 100 PRO A O 1
ATOM 794 N N . THR A 1 101 ? -12.151 7.892 -1.624 1.00 95.25 101 THR A N 1
ATOM 795 C CA . THR A 1 101 ? -11.256 9.022 -1.937 1.00 95.25 101 THR A CA 1
ATOM 796 C C . THR A 1 101 ? -9.832 8.528 -2.181 1.00 95.25 101 THR A C 1
ATOM 798 O O . THR A 1 101 ? -9.171 9.013 -3.093 1.00 95.25 101 THR A O 1
ATOM 801 N N . VAL A 1 102 ? -9.372 7.552 -1.393 1.00 95.19 102 VAL A N 1
ATOM 802 C CA . VAL A 1 102 ? -8.053 6.933 -1.580 1.00 95.19 102 VAL A CA 1
ATOM 803 C C . VAL A 1 102 ? -8.031 6.128 -2.877 1.00 95.19 102 VAL A C 1
ATOM 805 O O . VAL A 1 102 ? -7.090 6.269 -3.647 1.00 95.19 102 VAL A O 1
ATOM 808 N N . GLU A 1 103 ? -9.096 5.380 -3.182 1.00 93.94 103 GLU A N 1
ATOM 809 C CA . GLU A 1 103 ? -9.229 4.646 -4.452 1.00 93.94 103 GLU A CA 1
ATOM 810 C C . GLU A 1 103 ? -9.138 5.552 -5.682 1.00 93.94 103 GLU A C 1
ATOM 812 O O . GLU A 1 103 ? -8.435 5.226 -6.637 1.00 93.94 103 GLU A O 1
ATOM 817 N N . ALA A 1 104 ? -9.819 6.701 -5.666 1.00 94.25 104 ALA A N 1
ATOM 818 C CA . ALA A 1 104 ? -9.724 7.670 -6.754 1.00 94.25 104 ALA A CA 1
ATOM 819 C C . ALA A 1 104 ? -8.273 8.137 -6.958 1.00 94.25 104 ALA A C 1
ATOM 821 O O . ALA A 1 104 ? -7.759 8.075 -8.071 1.00 94.25 104 ALA A O 1
ATOM 822 N N . ALA A 1 105 ? -7.582 8.487 -5.872 1.00 94.44 105 ALA A N 1
ATOM 823 C CA . ALA A 1 105 ? -6.189 8.916 -5.931 1.00 94.44 105 ALA A CA 1
ATOM 824 C C . ALA A 1 105 ? -5.213 7.784 -6.329 1.00 94.44 105 ALA A C 1
ATOM 826 O O . ALA A 1 105 ? -4.185 8.055 -6.947 1.00 94.44 105 ALA A O 1
ATOM 827 N N . MET A 1 106 ? -5.527 6.514 -6.038 1.00 92.88 106 MET A N 1
ATOM 828 C CA . MET A 1 106 ? -4.769 5.362 -6.555 1.00 92.88 106 MET A CA 1
ATOM 829 C C . MET A 1 106 ? -4.883 5.247 -8.079 1.00 92.88 106 MET A C 1
ATOM 831 O O . MET A 1 106 ? -3.891 4.946 -8.742 1.00 92.88 106 MET A O 1
ATOM 835 N N . ASN A 1 107 ? -6.063 5.515 -8.646 1.00 91.31 107 ASN A N 1
ATOM 836 C CA . ASN A 1 107 ? -6.237 5.542 -10.100 1.00 91.31 107 ASN A CA 1
ATOM 837 C C . ASN A 1 107 ? -5.453 6.702 -10.726 1.00 91.31 107 ASN A C 1
ATOM 839 O O . ASN A 1 107 ? -4.784 6.500 -11.739 1.00 91.31 107 ASN A O 1
ATOM 843 N N . ASP A 1 108 ? -5.470 7.881 -10.097 1.00 90.31 108 ASP A N 1
ATOM 844 C CA . ASP A 1 108 ? -4.678 9.033 -10.543 1.00 90.31 108 ASP A CA 1
ATOM 845 C C . ASP A 1 108 ? -3.172 8.713 -10.527 1.00 90.31 108 ASP A C 1
ATOM 847 O O . ASP A 1 108 ? -2.463 9.031 -11.480 1.00 90.31 108 ASP A O 1
ATOM 851 N N . LEU A 1 109 ? -2.681 8.010 -9.495 1.00 90.44 109 LEU A N 1
ATOM 852 C CA . LEU A 1 109 ? -1.289 7.547 -9.413 1.00 90.44 109 LEU A CA 1
ATOM 853 C C . LEU A 1 109 ? -0.921 6.634 -10.592 1.00 90.44 109 LEU A C 1
ATOM 855 O O . LEU A 1 109 ? 0.146 6.781 -11.188 1.00 90.44 109 LEU A O 1
ATOM 859 N N . GLN A 1 110 ? -1.799 5.688 -10.935 1.00 88.31 110 GLN A N 1
ATOM 860 C CA . GLN A 1 110 ? -1.581 4.791 -12.070 1.00 88.31 110 GLN A CA 1
ATOM 861 C C . GLN A 1 110 ? -1.595 5.541 -13.407 1.00 88.31 110 GLN A C 1
ATOM 863 O O . GLN A 1 110 ? -0.773 5.238 -14.271 1.00 88.31 110 GLN A O 1
ATOM 868 N N . GLN A 1 111 ? -2.484 6.524 -13.577 1.00 87.25 111 GLN A N 1
ATOM 869 C CA . GLN A 1 111 ? -2.527 7.358 -14.781 1.00 87.25 111 GLN A CA 1
ATOM 870 C C . GLN A 1 111 ? -1.260 8.203 -14.932 1.00 87.25 111 GLN A C 1
ATOM 872 O O . GLN A 1 111 ? -0.632 8.149 -15.988 1.00 87.25 111 GLN A O 1
ATOM 877 N N . GLN A 1 112 ? -0.821 8.888 -13.870 1.00 85.38 112 GLN A N 1
ATOM 878 C CA . GLN A 1 112 ? 0.422 9.670 -13.893 1.00 85.38 112 GLN A CA 1
ATOM 879 C C . GLN A 1 112 ? 1.638 8.801 -14.235 1.00 85.38 112 GLN A C 1
ATOM 881 O O . GLN A 1 112 ? 2.495 9.216 -15.009 1.00 85.38 112 GLN A O 1
ATOM 886 N N . LEU A 1 113 ? 1.704 7.565 -13.725 1.00 81.31 113 LEU A N 1
ATOM 887 C CA . LEU A 1 113 ? 2.780 6.636 -14.080 1.00 81.31 113 LEU A CA 1
ATOM 888 C C . LEU A 1 113 ? 2.780 6.277 -15.576 1.00 81.31 113 LEU A C 1
ATOM 890 O O . LEU A 1 113 ? 3.845 6.188 -16.186 1.00 81.31 113 LEU A O 1
ATOM 894 N N . ILE A 1 114 ? 1.604 6.048 -16.168 1.00 83.19 114 ILE A N 1
ATOM 895 C CA . ILE A 1 114 ? 1.476 5.758 -17.605 1.00 83.19 114 ILE A CA 1
ATOM 896 C C . ILE A 1 114 ? 1.945 6.959 -18.434 1.00 83.19 114 ILE A C 1
ATOM 898 O O . ILE A 1 114 ? 2.649 6.779 -19.428 1.00 83.19 114 ILE A O 1
ATOM 902 N N . GLU A 1 115 ? 1.585 8.173 -18.020 1.00 81.62 115 GLU A N 1
ATOM 903 C CA . GLU A 1 115 ? 1.989 9.411 -18.689 1.00 81.62 115 GLU A CA 1
ATOM 904 C C . GLU A 1 115 ? 3.505 9.631 -18.624 1.00 81.62 115 GLU A C 1
ATOM 906 O O . GLU A 1 115 ? 4.124 9.817 -19.671 1.00 81.62 115 GLU A O 1
ATOM 911 N N . GLU A 1 116 ? 4.116 9.503 -17.441 1.00 75.44 116 GLU A N 1
ATOM 912 C CA . GLU A 1 116 ? 5.575 9.593 -17.249 1.00 75.44 116 GLU A CA 1
ATOM 913 C C . GLU A 1 116 ? 6.337 8.532 -18.061 1.00 75.44 116 GLU A C 1
ATOM 915 O O . GLU A 1 116 ? 7.469 8.745 -18.500 1.00 75.44 116 GLU A O 1
ATOM 920 N N . LEU A 1 117 ? 5.720 7.372 -18.299 1.00 70.94 117 LEU A N 1
ATOM 921 C CA . LEU A 1 117 ? 6.304 6.323 -19.130 1.00 70.94 117 LEU A CA 1
ATOM 922 C C . LEU A 1 117 ? 6.216 6.600 -20.626 1.00 70.94 117 LEU A C 1
ATOM 924 O O . LEU A 1 117 ? 7.153 6.281 -21.361 1.00 70.94 117 LEU A O 1
ATOM 928 N N . ALA A 1 118 ? 5.087 7.143 -21.076 1.00 74.25 118 ALA A N 1
ATOM 929 C CA . ALA A 1 118 ? 4.862 7.483 -22.475 1.00 74.25 118 ALA A CA 1
ATOM 930 C C . ALA A 1 118 ? 5.680 8.712 -22.893 1.00 74.25 118 ALA A C 1
ATOM 932 O O . ALA A 1 118 ? 6.214 8.761 -24.002 1.00 74.25 118 ALA A O 1
ATOM 933 N N . TYR A 1 119 ? 5.804 9.679 -21.987 1.00 67.62 119 TYR A N 1
ATOM 934 C CA . TYR A 1 119 ? 6.523 10.925 -22.187 1.00 67.62 119 TYR A CA 1
ATOM 935 C C . TYR A 1 119 ? 7.390 11.177 -20.957 1.00 67.62 119 TYR A C 1
ATOM 937 O O . TYR A 1 119 ? 6.938 11.862 -20.047 1.00 67.62 119 TYR A O 1
ATOM 945 N N . PRO A 1 120 ? 8.628 10.649 -20.917 1.00 61.97 120 PRO A N 1
ATOM 946 C CA . PRO A 1 120 ? 9.534 10.898 -19.808 1.00 61.97 120 PRO A CA 1
ATOM 947 C C . PRO A 1 120 ? 9.838 12.393 -19.777 1.00 61.97 120 PRO A C 1
ATOM 949 O O . PRO A 1 120 ? 10.691 12.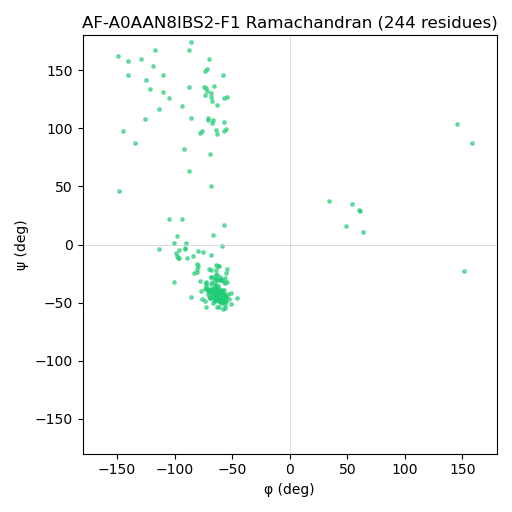888 -20.523 1.00 61.97 120 PRO A O 1
ATOM 952 N N . THR A 1 121 ? 9.093 13.142 -18.968 1.00 53.28 121 THR A N 1
ATOM 953 C CA . THR A 1 121 ? 9.343 14.557 -18.761 1.00 53.28 121 THR A CA 1
ATOM 954 C C . THR A 1 121 ? 10.675 14.630 -18.045 1.00 53.28 121 THR A C 1
ATOM 956 O O . THR A 1 121 ? 10.809 14.231 -16.894 1.00 53.28 121 THR A O 1
ATOM 959 N N . PHE A 1 122 ? 11.702 15.055 -18.776 1.00 43.44 122 PHE A N 1
ATOM 960 C CA . PHE A 1 122 ? 13.053 15.213 -18.265 1.00 43.44 122 PHE A CA 1
ATOM 961 C C . PHE A 1 122 ? 13.002 16.170 -17.067 1.00 43.44 122 PHE A C 1
ATOM 963 O O . PHE A 1 122 ? 12.944 17.381 -17.260 1.00 43.44 122 PHE A O 1
ATOM 970 N N . CYS A 1 123 ? 12.965 15.645 -15.840 1.00 41.97 123 CYS A N 1
ATOM 971 C CA . CYS A 1 123 ? 13.131 16.432 -14.625 1.00 41.97 123 CYS A CA 1
ATOM 972 C C . CYS A 1 123 ? 14.581 16.932 -14.609 1.00 41.97 123 CYS A C 1
ATOM 974 O O . CYS A 1 123 ? 15.486 16.138 -14.341 1.00 41.97 123 CYS A O 1
ATOM 976 N N . PRO A 1 124 ? 14.856 18.215 -14.910 1.00 36.03 124 PRO A N 1
ATOM 977 C CA . PRO A 1 124 ? 16.211 18.730 -14.893 1.00 36.03 124 PRO A CA 1
ATOM 978 C C . PRO A 1 124 ? 16.557 18.968 -13.421 1.00 36.03 124 PRO A C 1
ATOM 980 O O . PRO A 1 124 ? 16.156 19.975 -12.844 1.00 36.03 124 PRO A O 1
ATOM 983 N N . GLY A 1 125 ? 17.225 17.999 -12.796 1.00 44.56 125 GLY A N 1
ATOM 984 C CA . GLY A 1 125 ? 17.668 18.102 -11.402 1.00 44.56 125 GLY A CA 1
ATOM 985 C C . GLY A 1 125 ? 17.790 16.777 -10.652 1.00 44.56 125 GLY A C 1
ATOM 986 O O . GLY A 1 125 ? 18.585 16.712 -9.727 1.00 44.56 125 GLY A O 1
ATOM 987 N N . ASN A 1 126 ? 17.085 15.723 -11.082 1.00 47.09 126 ASN A N 1
ATOM 988 C CA . ASN A 1 126 ? 17.122 14.409 -10.435 1.00 47.09 126 ASN A CA 1
ATOM 989 C C . ASN A 1 126 ? 17.577 13.350 -11.447 1.00 47.09 126 ASN A C 1
ATOM 991 O O . ASN A 1 126 ? 17.047 13.302 -12.557 1.00 47.09 126 ASN A O 1
ATOM 995 N N . ASP A 1 127 ? 18.511 12.480 -11.057 1.00 49.00 127 ASP A N 1
ATOM 996 C CA . ASP A 1 127 ? 19.001 11.320 -11.824 1.00 49.00 127 ASP A CA 1
ATOM 997 C C . ASP A 1 127 ? 17.930 10.206 -11.974 1.00 49.00 127 ASP A C 1
ATOM 999 O O . ASP A 1 127 ? 18.171 9.012 -11.806 1.00 49.00 127 ASP A O 1
ATOM 1003 N N . LEU A 1 128 ? 16.722 10.574 -12.414 1.00 51.09 128 LEU A N 1
ATOM 1004 C CA . LEU A 1 128 ? 15.743 9.667 -13.036 1.00 51.09 128 LEU A CA 1
ATOM 1005 C C . LEU A 1 128 ? 16.303 8.980 -14.307 1.00 51.09 128 LEU A C 1
ATOM 1007 O O . LEU A 1 128 ? 15.627 8.168 -14.938 1.00 51.09 128 LEU A O 1
ATOM 1011 N N . THR A 1 129 ? 17.541 9.303 -14.686 1.00 54.56 129 THR A N 1
ATOM 1012 C CA . THR A 1 129 ? 18.375 8.651 -15.699 1.00 54.56 129 THR A CA 1
ATOM 1013 C C . THR A 1 129 ? 18.766 7.224 -15.307 1.00 54.56 129 THR A C 1
ATOM 1015 O O . THR A 1 129 ? 18.941 6.388 -16.198 1.00 54.56 129 THR A O 1
ATOM 1018 N N . SER A 1 130 ? 18.861 6.908 -14.010 1.00 73.75 130 SER A N 1
ATOM 1019 C CA . SER A 1 130 ? 19.196 5.554 -13.573 1.00 73.75 130 SER A CA 1
ATOM 1020 C C . SER A 1 130 ? 18.019 4.591 -13.768 1.00 73.75 130 SER A C 1
ATOM 1022 O O . SER A 1 130 ? 16.896 4.817 -13.302 1.00 73.75 130 SER A O 1
ATOM 1024 N N . GLN A 1 131 ? 18.290 3.458 -14.426 1.00 79.88 131 GLN A N 1
ATOM 1025 C CA . GLN A 1 131 ? 17.336 2.351 -14.559 1.00 79.88 131 GLN A CA 1
ATOM 1026 C C . GLN A 1 131 ? 16.861 1.843 -13.191 1.00 79.88 131 GLN A C 1
ATOM 1028 O O . GLN A 1 131 ? 15.697 1.463 -13.058 1.00 79.88 131 GLN A O 1
ATOM 1033 N N . TYR A 1 132 ? 17.729 1.903 -12.176 1.00 83.06 132 TYR A N 1
ATOM 1034 C CA . TYR A 1 132 ? 17.404 1.529 -10.805 1.00 83.06 132 TYR A CA 1
ATOM 1035 C C . TYR A 1 132 ? 16.291 2.408 -10.240 1.00 83.06 132 TYR A C 1
ATOM 1037 O O . TYR A 1 132 ? 15.259 1.892 -9.820 1.00 83.06 132 TYR A O 1
ATOM 1045 N N . PHE A 1 133 ? 16.449 3.733 -10.281 1.00 80.00 133 PHE A N 1
ATOM 1046 C CA . PHE A 1 133 ? 15.472 4.644 -9.686 1.00 80.00 133 PHE A CA 1
ATOM 1047 C C . PHE A 1 133 ? 14.092 4.513 -10.340 1.00 80.00 133 PHE A C 1
ATOM 1049 O O . PHE A 1 133 ? 13.075 4.414 -9.651 1.00 80.00 133 PHE A O 1
ATOM 1056 N N . ARG A 1 134 ? 14.057 4.425 -11.677 1.00 81.69 134 ARG A N 1
ATOM 1057 C CA . ARG A 1 134 ? 12.817 4.185 -12.431 1.00 81.69 134 ARG A CA 1
ATOM 1058 C C . ARG A 1 134 ? 12.155 2.876 -12.015 1.00 81.69 134 ARG A C 1
ATOM 1060 O O . ARG A 1 134 ? 10.951 2.846 -11.765 1.00 81.69 134 ARG A O 1
ATOM 1067 N N . TRP A 1 135 ? 12.936 1.803 -11.905 1.00 86.50 135 TRP A N 1
ATOM 1068 C CA . TRP A 1 135 ? 12.419 0.510 -11.477 1.00 86.50 135 TRP A CA 1
ATOM 1069 C C . TRP A 1 135 ? 11.855 0.560 -10.049 1.00 86.50 135 TRP A C 1
ATOM 1071 O O . TRP A 1 135 ? 10.738 0.092 -9.831 1.00 86.50 135 TRP A O 1
ATOM 1081 N N . ILE A 1 136 ? 12.563 1.186 -9.098 1.00 86.00 136 ILE A N 1
ATOM 1082 C CA . ILE A 1 136 ? 12.107 1.308 -7.703 1.00 86.00 136 ILE A CA 1
ATOM 1083 C C . ILE A 1 136 ? 10.816 2.118 -7.612 1.00 86.00 136 ILE A C 1
ATOM 1085 O O . ILE A 1 136 ? 9.909 1.730 -6.874 1.00 86.00 136 ILE A O 1
ATOM 1089 N N . LEU A 1 137 ? 10.701 3.216 -8.363 1.00 84.31 137 LEU A N 1
ATOM 1090 C CA . LEU A 1 137 ? 9.489 4.032 -8.394 1.00 84.31 137 LEU A CA 1
ATOM 1091 C C . LEU A 1 137 ? 8.287 3.216 -8.885 1.00 84.31 137 LEU A C 1
ATOM 1093 O O . LEU A 1 137 ? 7.245 3.179 -8.231 1.00 84.31 137 LEU A O 1
ATOM 1097 N N . HIS A 1 138 ? 8.447 2.505 -10.000 1.00 86.00 138 HIS A N 1
ATOM 1098 C CA . HIS A 1 138 ? 7.390 1.662 -10.554 1.00 86.00 138 HIS A CA 1
ATOM 1099 C C . HIS A 1 138 ? 6.990 0.535 -9.607 1.00 86.00 138 HIS A C 1
ATOM 1101 O O . HIS A 1 138 ? 5.805 0.242 -9.442 1.00 86.00 138 HIS A O 1
ATOM 1107 N N . GLU A 1 139 ? 7.980 -0.114 -9.000 1.00 88.62 139 GLU A N 1
ATOM 1108 C CA . GLU A 1 139 ? 7.737 -1.204 -8.070 1.00 88.62 139 GLU A CA 1
ATOM 1109 C C . GLU A 1 139 ? 7.044 -0.699 -6.803 1.00 88.62 139 GLU A C 1
ATOM 1111 O O . GLU A 1 139 ? 6.087 -1.317 -6.345 1.00 88.62 139 GLU A O 1
ATOM 1116 N N . SER A 1 140 ? 7.428 0.476 -6.301 1.00 88.25 140 SER A N 1
ATOM 1117 C CA . SER A 1 140 ? 6.756 1.126 -5.171 1.00 88.25 140 SER A CA 1
ATOM 1118 C C . SER A 1 140 ? 5.285 1.413 -5.476 1.00 88.25 140 SER A C 1
ATOM 1120 O O . SER A 1 140 ? 4.424 1.138 -4.643 1.00 88.25 140 SER A O 1
ATOM 1122 N N . ILE A 1 141 ? 4.970 1.899 -6.681 1.00 89.31 141 ILE A N 1
ATOM 1123 C CA . ILE A 1 141 ? 3.585 2.146 -7.111 1.00 89.31 141 ILE A CA 1
ATOM 1124 C C . ILE A 1 141 ? 2.794 0.837 -7.186 1.00 89.31 141 ILE A C 1
ATOM 1126 O O . ILE A 1 141 ? 1.702 0.760 -6.622 1.00 89.31 141 ILE A O 1
ATOM 1130 N N . ARG A 1 142 ? 3.345 -0.212 -7.818 1.00 90.75 142 ARG A N 1
ATOM 1131 C CA . ARG A 1 142 ? 2.699 -1.537 -7.865 1.00 90.75 142 ARG A CA 1
ATOM 1132 C C . ARG A 1 142 ? 2.398 -2.053 -6.464 1.00 90.75 142 ARG A C 1
ATOM 1134 O O . ARG A 1 142 ? 1.263 -2.436 -6.195 1.00 90.75 142 ARG A O 1
ATOM 1141 N N . ARG A 1 143 ? 3.378 -2.007 -5.558 1.00 92.00 143 ARG A N 1
ATOM 1142 C CA . ARG A 1 143 ? 3.229 -2.476 -4.173 1.00 92.00 143 ARG A CA 1
ATOM 1143 C C . ARG A 1 143 ? 2.193 -1.680 -3.393 1.00 92.00 143 ARG A C 1
ATOM 1145 O O . ARG A 1 143 ? 1.406 -2.285 -2.676 1.00 92.00 143 ARG A O 1
ATOM 1152 N N . VAL A 1 144 ? 2.145 -0.359 -3.556 1.00 91.69 144 VAL A N 1
ATOM 1153 C CA . VAL A 1 144 ? 1.152 0.512 -2.903 1.00 91.69 144 VAL A CA 1
ATOM 1154 C C . VAL A 1 144 ? -0.262 0.221 -3.398 1.00 91.69 144 VAL A C 1
ATOM 1156 O O . VAL A 1 144 ? -1.161 0.014 -2.584 1.00 91.69 144 VAL A O 1
ATOM 1159 N N . VAL A 1 145 ? -0.453 0.123 -4.715 1.00 91.56 145 VAL A N 1
ATOM 1160 C CA . VAL A 1 145 ? -1.748 -0.247 -5.304 1.00 91.56 145 VAL A CA 1
ATOM 1161 C C . VAL A 1 145 ? -2.188 -1.613 -4.783 1.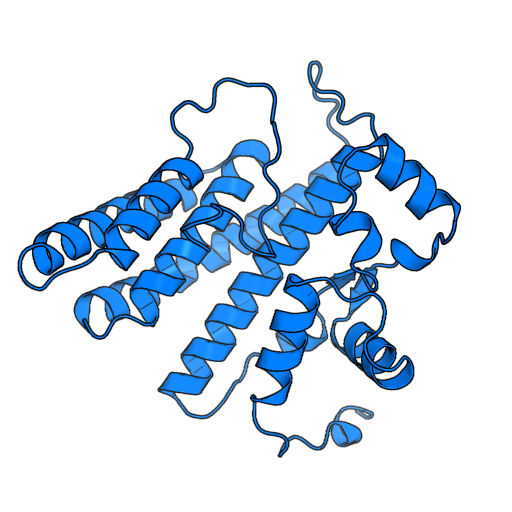00 91.56 145 VAL A C 1
ATOM 1163 O O . VAL A 1 145 ? -3.305 -1.771 -4.292 1.00 91.56 145 VAL A O 1
ATOM 1166 N N . PHE A 1 146 ? -1.296 -2.599 -4.835 1.00 91.69 146 PHE A N 1
ATOM 1167 C CA . PHE A 1 146 ? -1.600 -3.959 -4.409 1.00 91.69 146 PHE A CA 1
ATOM 1168 C C . PHE A 1 146 ? -1.909 -4.035 -2.907 1.00 91.69 146 PHE A C 1
ATOM 1170 O O . PHE A 1 146 ? -2.895 -4.658 -2.512 1.00 91.69 146 PHE A O 1
ATOM 1177 N 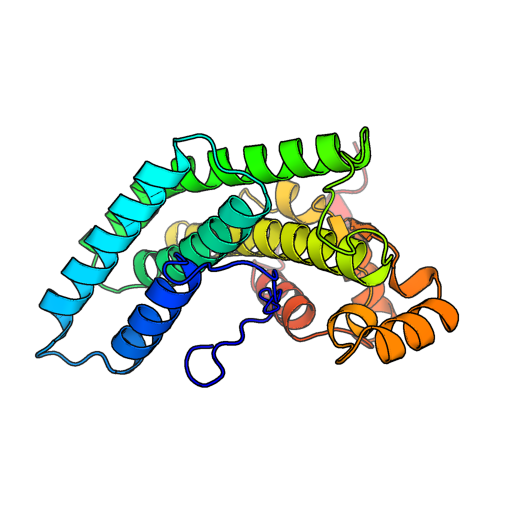N . ALA A 1 147 ? -1.120 -3.354 -2.070 1.00 92.06 147 ALA A N 1
ATOM 1178 C CA . ALA A 1 147 ? -1.332 -3.279 -0.627 1.00 92.06 147 ALA A CA 1
ATOM 1179 C C . ALA A 1 147 ? -2.712 -2.705 -0.282 1.00 92.06 147 ALA A C 1
ATOM 1181 O O . ALA A 1 147 ? -3.390 -3.238 0.594 1.00 92.06 147 ALA A O 1
ATOM 1182 N N . HIS A 1 148 ? -3.163 -1.671 -0.994 1.00 93.00 148 HIS A N 1
ATOM 1183 C CA . HIS A 1 148 ? -4.493 -1.103 -0.794 1.00 93.00 148 HIS A CA 1
ATOM 1184 C C . HIS A 1 148 ? -5.618 -2.071 -1.186 1.00 93.00 148 HIS A C 1
ATOM 1186 O O . HIS A 1 148 ? -6.560 -2.267 -0.415 1.00 93.00 148 HIS A O 1
ATOM 1192 N N . TRP A 1 149 ? -5.509 -2.748 -2.333 1.00 91.81 149 TRP A N 1
ATOM 1193 C CA . TRP A 1 149 ? -6.515 -3.736 -2.738 1.00 91.81 149 TRP A CA 1
ATOM 1194 C C . TRP A 1 149 ? -6.579 -4.933 -1.787 1.00 91.81 149 TRP A C 1
ATOM 1196 O O . TRP A 1 149 ? -7.671 -5.402 -1.463 1.00 91.81 149 TRP A O 1
ATOM 1206 N N . ILE A 1 150 ? -5.433 -5.399 -1.288 1.00 90.44 150 ILE A N 1
ATOM 1207 C CA . ILE A 1 150 ? -5.376 -6.467 -0.285 1.00 90.44 150 ILE A CA 1
ATOM 1208 C C . ILE A 1 150 ? -5.944 -6.010 1.052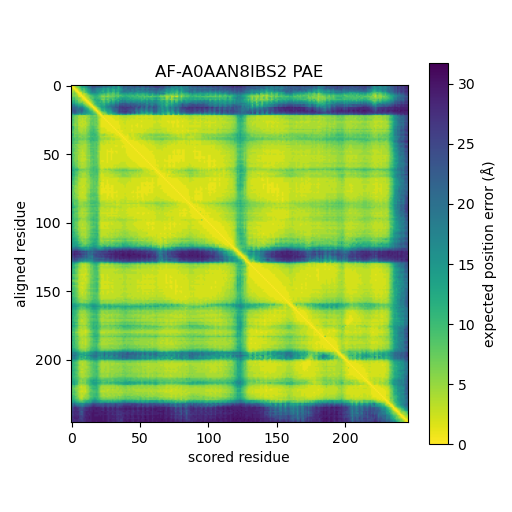 1.00 90.44 150 ILE A C 1
ATOM 1210 O O . ILE A 1 150 ? -6.710 -6.752 1.661 1.00 90.44 150 ILE A O 1
ATOM 1214 N N . LEU A 1 151 ? -5.640 -4.787 1.488 1.00 91.62 151 LEU A N 1
ATOM 1215 C CA . LEU A 1 151 ? -6.240 -4.192 2.679 1.00 91.62 151 LEU A CA 1
ATOM 1216 C C . LEU A 1 151 ? -7.770 -4.171 2.568 1.00 91.62 151 LEU A C 1
ATOM 1218 O O . LEU A 1 151 ? -8.464 -4.635 3.476 1.00 91.62 151 LEU A O 1
ATOM 1222 N N . LYS A 1 152 ? -8.299 -3.705 1.431 1.00 91.50 152 LYS A N 1
ATOM 1223 C CA . LYS A 1 152 ? -9.740 -3.698 1.150 1.00 91.50 152 LYS A CA 1
ATOM 1224 C C . LYS A 1 152 ? -10.325 -5.110 1.180 1.00 91.50 152 LYS A C 1
ATOM 1226 O O . LYS A 1 152 ? -11.367 -5.336 1.795 1.00 91.50 152 LYS A O 1
ATOM 1231 N N . ALA A 1 153 ? -9.657 -6.066 0.539 1.00 89.94 153 ALA A N 1
ATOM 1232 C CA . ALA A 1 153 ? -10.081 -7.461 0.485 1.00 89.94 153 ALA A CA 1
ATOM 1233 C C . ALA A 1 153 ? -10.095 -8.116 1.870 1.00 89.94 153 ALA A C 1
ATOM 1235 O O . ALA A 1 153 ? -11.092 -8.724 2.248 1.00 89.94 153 ALA A O 1
ATOM 1236 N N . ALA A 1 154 ? -9.040 -7.931 2.662 1.00 88.50 154 ALA A N 1
ATOM 1237 C CA . ALA A 1 154 ? -8.958 -8.433 4.027 1.00 88.50 154 ALA A CA 1
ATOM 1238 C C . ALA A 1 154 ? -10.047 -7.818 4.916 1.00 88.50 154 ALA A C 1
ATOM 1240 O O . ALA A 1 154 ? -10.727 -8.534 5.653 1.00 88.50 154 ALA A O 1
ATOM 1241 N N . TYR A 1 155 ? -10.260 -6.502 4.815 1.00 89.88 155 TYR A N 1
ATOM 1242 C CA . TYR A 1 155 ? -11.288 -5.815 5.587 1.00 89.88 155 TYR A CA 1
ATOM 1243 C C . TYR A 1 155 ? -12.699 -6.298 5.229 1.00 89.88 155 TYR A C 1
ATOM 1245 O O . TYR A 1 155 ? -13.439 -6.738 6.110 1.00 89.88 155 TYR A O 1
ATOM 1253 N N . THR A 1 156 ? -13.061 -6.269 3.943 1.00 88.25 156 THR A N 1
ATOM 1254 C CA . THR A 1 156 ? -14.380 -6.719 3.459 1.00 88.25 156 THR A CA 1
ATOM 1255 C C . THR A 1 156 ? -14.626 -8.187 3.783 1.00 88.25 156 THR A C 1
ATOM 1257 O O . THR A 1 156 ? -15.689 -8.518 4.299 1.00 88.25 156 TH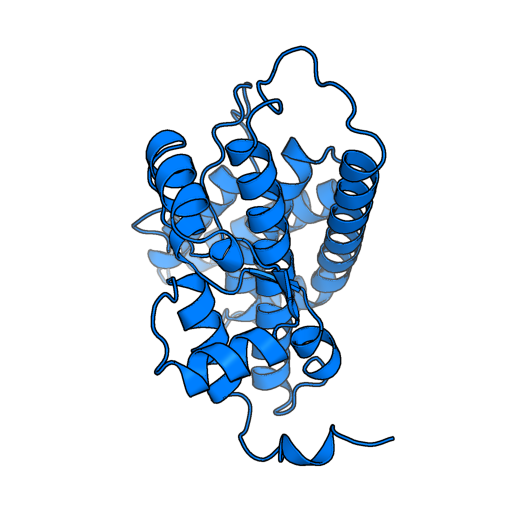R A O 1
ATOM 1260 N N . HIS A 1 157 ? -13.619 -9.049 3.623 1.00 86.69 157 HIS A N 1
ATOM 1261 C CA . HIS A 1 157 ? -13.715 -10.444 4.040 1.00 86.69 157 HIS A CA 1
ATOM 1262 C C . HIS A 1 157 ? -13.967 -10.583 5.546 1.00 86.69 157 HIS A C 1
ATOM 1264 O O . HIS A 1 157 ? -14.854 -11.331 5.948 1.00 86.69 157 HIS A O 1
ATOM 1270 N N . SER A 1 158 ? -13.247 -9.832 6.386 1.00 86.06 158 SER A N 1
ATOM 1271 C CA . SER A 1 158 ? -13.447 -9.874 7.842 1.00 86.06 158 SER A CA 1
ATOM 1272 C C . SER A 1 158 ? -14.826 -9.370 8.284 1.00 86.06 158 SER A C 1
ATOM 1274 O O . SER A 1 158 ? -15.346 -9.815 9.306 1.00 86.06 158 SER A O 1
ATOM 1276 N N . ARG A 1 159 ? -15.421 -8.443 7.522 1.00 86.25 159 ARG A N 1
ATOM 1277 C CA . ARG A 1 159 ? -16.715 -7.825 7.830 1.00 86.25 159 ARG A CA 1
ATOM 1278 C C . ARG A 1 159 ? -17.891 -8.652 7.310 1.00 86.25 159 ARG A C 1
ATOM 1280 O O . ARG A 1 159 ? -18.849 -8.868 8.047 1.00 86.25 159 ARG A O 1
ATOM 1287 N N . ASP A 1 160 ? -17.796 -9.122 6.068 1.00 85.75 160 ASP A N 1
ATOM 1288 C CA . ASP A 1 160 ? -18.918 -9.668 5.297 1.00 85.75 160 ASP A CA 1
ATOM 1289 C C . ASP A 1 160 ? -18.770 -11.181 5.014 1.00 85.75 160 ASP A C 1
ATOM 1291 O O . ASP A 1 160 ? -19.685 -11.808 4.488 1.00 85.75 160 ASP A O 1
ATOM 1295 N N . SER A 1 161 ? -17.648 -11.805 5.405 1.00 79.88 161 SER A N 1
ATOM 1296 C CA . SER A 1 161 ? -17.313 -13.230 5.181 1.00 79.88 161 SER A CA 1
ATOM 1297 C C . SER A 1 161 ? -17.157 -13.659 3.712 1.00 79.88 161 SER A C 1
ATOM 1299 O O . SER A 1 161 ? -17.022 -14.848 3.425 1.00 79.88 161 SER A O 1
ATOM 1301 N N . TYR A 1 162 ? -17.107 -12.716 2.769 1.00 78.56 162 TYR A N 1
ATOM 1302 C CA . TYR A 1 162 ? -16.805 -12.962 1.354 1.00 78.56 162 TYR A CA 1
ATOM 1303 C C . TYR A 1 162 ? -15.917 -11.847 0.783 1.00 78.56 162 TYR A C 1
ATOM 1305 O O . TYR A 1 162 ? -15.855 -10.753 1.336 1.00 78.56 162 TYR A O 1
ATOM 1313 N N . CYS A 1 163 ? -15.195 -12.136 -0.303 1.00 80.25 163 CYS A N 1
ATOM 1314 C CA . CYS A 1 163 ? -14.311 -11.183 -0.977 1.00 80.25 163 CYS A CA 1
ATOM 1315 C C . CYS A 1 163 ? -14.673 -11.098 -2.466 1.00 80.25 163 CYS A C 1
ATOM 1317 O O . CYS A 1 163 ? -14.393 -12.018 -3.233 1.00 80.25 163 CYS A O 1
ATOM 1319 N N . GLU A 1 164 ? -15.279 -9.987 -2.886 1.00 85.44 164 GLU A N 1
ATOM 1320 C CA . GLU A 1 164 ? -15.604 -9.711 -4.299 1.00 85.44 164 GLU A CA 1
ATOM 1321 C C . GLU A 1 164 ? -14.407 -9.199 -5.107 1.00 85.44 164 GLU A C 1
ATOM 1323 O O . GLU A 1 164 ? -14.492 -9.035 -6.320 1.00 85.44 164 GLU A O 1
ATOM 1328 N N . LEU A 1 165 ? -13.277 -8.947 -4.446 1.00 88.38 165 LEU A N 1
ATOM 1329 C CA . LEU A 1 165 ? -12.114 -8.299 -5.052 1.00 88.38 165 LEU A CA 1
ATOM 1330 C C . LEU A 1 165 ? -11.124 -9.286 -5.669 1.00 88.38 165 LEU A C 1
ATOM 1332 O O . LEU A 1 165 ? -10.165 -8.856 -6.304 1.00 88.38 165 LEU A O 1
ATOM 1336 N N . VAL A 1 166 ? -11.363 -10.595 -5.538 1.00 85.38 166 VAL A N 1
ATOM 1337 C CA . VAL A 1 166 ? -10.509 -11.632 -6.137 1.00 85.38 166 VAL A CA 1
ATOM 1338 C C . VAL A 1 166 ? -10.293 -11.403 -7.641 1.00 85.38 166 VAL A C 1
ATOM 1340 O O . VAL A 1 166 ? -9.133 -11.411 -8.046 1.00 85.38 166 VAL A O 1
ATOM 1343 N N . PRO A 1 167 ? -11.321 -11.121 -8.474 1.00 87.38 167 PRO A N 1
ATOM 1344 C CA . PRO A 1 167 ? -11.120 -10.873 -9.903 1.00 87.38 167 PRO A CA 1
ATOM 1345 C C . PRO A 1 167 ? -10.223 -9.667 -10.202 1.00 87.38 167 PRO A C 1
ATOM 1347 O O . PRO A 1 167 ? -9.510 -9.679 -11.198 1.00 87.38 167 PRO A O 1
ATOM 1350 N N . VAL A 1 168 ? -10.226 -8.644 -9.343 1.00 87.62 168 VAL A N 1
ATOM 1351 C CA . VAL A 1 168 ? -9.326 -7.490 -9.478 1.00 87.62 168 VAL A CA 1
ATOM 1352 C C . VAL A 1 168 ? -7.907 -7.911 -9.100 1.00 87.62 168 VAL A C 1
ATOM 1354 O O . VAL A 1 168 ? -6.990 -7.778 -9.908 1.00 87.62 168 VAL A O 1
ATOM 1357 N N . LEU A 1 169 ? -7.739 -8.499 -7.912 1.00 88.25 169 LEU A N 1
ATOM 1358 C CA . LEU A 1 169 ? -6.442 -8.888 -7.351 1.00 88.25 169 LEU A CA 1
ATOM 1359 C C . LEU A 1 169 ? -5.637 -9.807 -8.274 1.00 88.25 169 LEU A C 1
ATOM 1361 O O . LEU A 1 169 ? -4.449 -9.576 -8.470 1.00 88.25 169 LEU A O 1
ATOM 1365 N N . VAL A 1 170 ? -6.273 -10.816 -8.878 1.00 89.00 170 VAL A N 1
ATOM 1366 C CA . VAL A 1 170 ? -5.586 -11.795 -9.745 1.00 89.00 170 VAL A CA 1
ATOM 1367 C C . VAL A 1 170 ? -4.984 -11.181 -11.010 1.00 89.00 170 VAL A C 1
ATOM 1369 O O . VAL A 1 170 ? -4.067 -11.762 -11.588 1.00 89.00 170 VAL A O 1
ATOM 1372 N N . THR A 1 171 ? -5.484 -10.015 -11.429 1.00 88.56 171 THR A N 1
ATOM 1373 C CA . THR A 1 171 ? -5.023 -9.300 -12.630 1.00 88.56 171 THR A CA 1
ATOM 1374 C C . THR A 1 171 ? -3.989 -8.221 -12.341 1.00 88.56 171 THR A C 1
ATOM 1376 O O . THR A 1 171 ? -3.376 -7.707 -13.276 1.00 88.56 171 THR A O 1
ATOM 1379 N N . LEU A 1 172 ? -3.783 -7.864 -11.069 1.00 89.94 172 LEU A N 1
ATOM 1380 C CA . LEU A 1 172 ? -2.861 -6.794 -10.721 1.00 89.94 172 LEU A CA 1
ATOM 1381 C C . LEU A 1 172 ? -1.420 -7.183 -11.084 1.00 89.94 172 LEU A C 1
ATOM 1383 O O . LEU A 1 172 ? -1.007 -8.313 -10.806 1.00 89.94 172 LEU A O 1
ATOM 1387 N N . PRO A 1 173 ? -0.649 -6.257 -11.680 1.00 90.75 173 PRO A N 1
ATOM 1388 C CA . PRO A 1 173 ? 0.732 -6.511 -12.051 1.00 90.75 173 PRO A CA 1
ATOM 1389 C C . PRO A 1 173 ? 1.630 -6.559 -10.812 1.00 90.75 173 PRO A C 1
ATOM 1391 O O . PRO A 1 173 ? 1.573 -5.675 -9.954 1.00 90.75 173 PRO A O 1
ATOM 1394 N N . LEU A 1 174 ? 2.509 -7.554 -10.761 1.00 88.12 174 LEU A N 1
ATOM 1395 C CA . LEU A 1 174 ? 3.485 -7.750 -9.698 1.00 88.12 174 LEU A CA 1
ATOM 1396 C C . LEU A 1 174 ? 4.818 -8.215 -10.288 1.00 88.12 174 LEU A C 1
ATOM 1398 O O . LEU A 1 174 ? 4.841 -8.956 -11.269 1.00 88.12 174 LEU A O 1
ATOM 1402 N N . THR A 1 175 ? 5.931 -7.800 -9.687 1.00 89.75 175 THR A N 1
ATOM 1403 C CA . THR A 1 175 ? 7.236 -8.369 -10.035 1.00 89.75 175 THR A CA 1
ATOM 1404 C C . THR A 1 175 ? 7.338 -9.793 -9.491 1.00 89.75 175 THR A C 1
ATOM 1406 O O . THR A 1 175 ? 7.014 -10.042 -8.327 1.00 89.75 175 THR A O 1
ATOM 1409 N N . ARG A 1 176 ? 7.780 -10.731 -10.333 1.00 84.56 176 ARG A N 1
ATOM 1410 C CA . ARG A 1 176 ? 7.825 -12.166 -10.012 1.00 84.56 176 ARG A CA 1
ATOM 1411 C C . ARG A 1 176 ? 8.808 -12.513 -8.879 1.00 84.56 176 ARG A C 1
ATOM 1413 O O . ARG A 1 176 ? 8.481 -13.359 -8.049 1.00 84.56 176 ARG A O 1
ATOM 1420 N N . SER A 1 177 ? 9.978 -11.867 -8.830 1.00 86.50 177 SER A N 1
ATOM 1421 C CA . SER A 1 177 ? 11.012 -12.060 -7.793 1.00 86.50 177 SER A CA 1
ATOM 1422 C C . SER A 1 177 ? 11.131 -10.839 -6.875 1.00 86.50 177 SER A C 1
ATOM 1424 O O . SER A 1 177 ? 10.945 -9.702 -7.308 1.00 86.50 177 SER A O 1
ATOM 1426 N N . GLY A 1 178 ? 11.432 -11.077 -5.599 1.00 87.62 178 GLY A N 1
ATOM 1427 C CA . GLY A 1 178 ? 11.728 -10.035 -4.616 1.00 87.62 178 GLY A CA 1
ATOM 1428 C C . GLY A 1 178 ? 13.187 -9.560 -4.624 1.00 87.62 178 GLY A C 1
ATOM 1429 O O . GLY A 1 178 ? 13.510 -8.551 -4.000 1.00 87.62 178 GLY A O 1
ATOM 1430 N N . ASP A 1 179 ? 14.088 -10.239 -5.338 1.00 88.75 179 ASP A N 1
ATOM 1431 C CA . ASP A 1 179 ? 15.543 -10.036 -5.220 1.00 88.75 179 ASP A CA 1
ATOM 1432 C C . ASP A 1 179 ? 16.004 -8.622 -5.592 1.00 88.75 179 ASP A C 1
ATOM 1434 O O . ASP A 1 179 ? 16.886 -8.045 -4.943 1.00 88.75 179 ASP A O 1
ATOM 1438 N N . LEU A 1 180 ? 15.389 -8.045 -6.628 1.00 89.12 180 LEU A N 1
ATOM 1439 C CA . LEU A 1 180 ? 15.645 -6.668 -7.047 1.00 89.12 180 LEU A CA 1
ATOM 1440 C C . LEU A 1 180 ? 15.124 -5.660 -6.015 1.00 89.12 180 LEU A C 1
ATOM 1442 O O . LEU A 1 180 ? 15.743 -4.622 -5.786 1.00 89.12 180 LEU A O 1
ATOM 1446 N N . TRP A 1 181 ? 14.012 -5.961 -5.343 1.00 89.25 181 TRP A N 1
ATOM 1447 C CA . TRP A 1 181 ? 13.471 -5.082 -4.307 1.00 89.25 181 TRP A CA 1
ATOM 1448 C C . TRP A 1 181 ? 14.371 -5.052 -3.071 1.00 89.25 181 TRP A C 1
ATOM 1450 O O . TRP A 1 181 ? 14.632 -3.973 -2.527 1.00 89.25 181 TRP A O 1
ATOM 1460 N N . THR A 1 182 ? 14.896 -6.217 -2.680 1.00 88.12 182 THR A N 1
ATOM 1461 C CA . THR A 1 182 ? 15.770 -6.381 -1.509 1.00 88.12 182 THR A CA 1
ATOM 1462 C C . THR A 1 182 ? 17.193 -5.867 -1.724 1.00 88.12 182 THR A C 1
ATOM 1464 O O . THR A 1 182 ? 17.960 -5.809 -0.765 1.00 88.12 182 THR A O 1
ATOM 1467 N N . ALA A 1 183 ? 17.555 -5.448 -2.942 1.00 88.19 183 ALA A N 1
ATOM 1468 C CA . ALA A 1 183 ? 18.838 -4.809 -3.204 1.00 88.19 183 ALA A CA 1
ATOM 1469 C C . ALA A 1 183 ? 19.024 -3.554 -2.330 1.00 88.19 183 ALA A C 1
ATOM 1471 O O . ALA A 1 183 ? 18.186 -2.640 -2.324 1.00 88.19 183 ALA A O 1
ATOM 1472 N N . SER A 1 184 ? 20.144 -3.519 -1.608 1.00 84.69 184 SER A N 1
ATOM 1473 C CA . SER A 1 184 ? 20.513 -2.464 -0.657 1.00 84.69 184 SER A CA 1
ATOM 1474 C C . SER A 1 184 ? 21.100 -1.219 -1.325 1.00 84.69 184 SER A C 1
ATOM 1476 O O . SER A 1 184 ? 21.153 -0.154 -0.717 1.00 84.69 184 SER A O 1
ATOM 1478 N N . SER A 1 185 ? 21.532 -1.342 -2.581 1.00 85.38 185 SER A N 1
ATOM 1479 C CA . SER A 1 185 ? 22.123 -0.261 -3.368 1.00 85.38 185 SER A CA 1
ATOM 1480 C C . SER A 1 185 ? 21.826 -0.427 -4.856 1.00 85.38 185 SER A C 1
ATOM 1482 O O . SER A 1 185 ? 21.523 -1.527 -5.324 1.00 85.38 185 SER A O 1
ATOM 1484 N N . GLU A 1 186 ? 21.983 0.656 -5.617 1.00 87.00 186 GLU A N 1
ATOM 1485 C CA . GLU A 1 186 ? 21.926 0.625 -7.082 1.00 87.00 186 GLU A CA 1
ATOM 1486 C C . GLU A 1 186 ? 22.948 -0.354 -7.680 1.00 87.00 186 GLU A C 1
ATOM 1488 O O . GLU A 1 186 ? 22.633 -1.081 -8.618 1.00 87.00 186 GLU A O 1
ATOM 1493 N N . HIS A 1 187 ? 24.159 -0.422 -7.117 1.00 88.75 187 HIS A N 1
ATOM 1494 C CA . HIS A 1 187 ? 25.191 -1.341 -7.594 1.00 88.75 187 HIS A CA 1
ATOM 1495 C C . HIS A 1 187 ? 24.768 -2.807 -7.440 1.00 88.75 187 HIS A C 1
ATOM 1497 O O . HIS A 1 187 ? 24.874 -3.585 -8.387 1.00 88.75 187 HIS A O 1
ATOM 1503 N N . GLU A 1 188 ? 24.248 -3.180 -6.268 1.00 88.94 188 GLU A N 1
ATOM 1504 C CA . GLU A 1 188 ? 23.729 -4.530 -6.033 1.00 88.94 188 GLU A CA 1
ATOM 1505 C C . GLU A 1 188 ? 22.545 -4.840 -6.955 1.00 88.94 188 GLU A C 1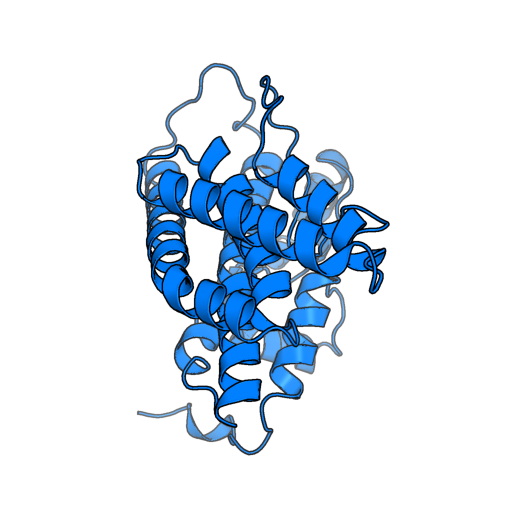
ATOM 1507 O O . GLU A 1 188 ? 22.464 -5.932 -7.516 1.00 88.94 188 GLU A O 1
ATOM 1512 N N . TRP A 1 189 ? 21.656 -3.864 -7.156 1.00 89.62 189 TRP A N 1
ATOM 1513 C CA . TRP A 1 189 ? 20.528 -4.001 -8.068 1.00 89.62 189 TRP A CA 1
ATOM 1514 C C . TRP A 1 189 ? 20.986 -4.269 -9.504 1.00 89.62 189 TRP A C 1
ATOM 1516 O O . TRP A 1 189 ? 20.480 -5.191 -10.138 1.00 89.62 189 TRP A O 1
ATOM 1526 N N . LEU A 1 190 ? 21.979 -3.522 -10.002 1.00 88.19 190 LEU A N 1
ATOM 1527 C CA . LEU A 1 190 ? 22.538 -3.713 -11.343 1.00 88.19 190 LEU A CA 1
ATOM 1528 C C . LEU A 1 190 ? 23.161 -5.103 -11.507 1.00 88.19 190 LEU A C 1
ATOM 1530 O O . LEU A 1 190 ? 22.958 -5.737 -12.541 1.00 88.19 190 LEU A O 1
ATOM 1534 N N . LEU A 1 191 ? 23.885 -5.595 -10.496 1.00 88.94 191 LEU A N 1
ATOM 1535 C CA . LEU A 1 191 ? 24.458 -6.943 -10.522 1.00 88.94 191 LEU A CA 1
ATOM 1536 C C . LEU A 1 191 ? 23.369 -8.020 -10.596 1.00 88.94 191 LEU A C 1
ATOM 1538 O O . LEU A 1 191 ? 23.465 -8.921 -11.427 1.00 88.94 191 LEU A O 1
ATOM 1542 N N . LYS A 1 192 ? 22.319 -7.910 -9.774 1.00 88.75 192 LYS A N 1
ATOM 1543 C CA . LYS A 1 192 ? 21.186 -8.849 -9.781 1.00 88.75 192 LYS A CA 1
ATOM 1544 C C . LYS A 1 192 ? 20.418 -8.807 -11.107 1.00 88.75 192 LYS A C 1
ATOM 1546 O O . LYS A 1 192 ? 20.180 -9.847 -11.715 1.00 88.75 192 LYS A O 1
ATOM 1551 N N . ALA A 1 193 ? 20.132 -7.607 -11.616 1.00 84.94 193 ALA A N 1
ATOM 1552 C CA . ALA A 1 193 ? 19.435 -7.411 -12.888 1.00 84.94 193 ALA A CA 1
ATOM 1553 C C . ALA A 1 193 ? 20.201 -7.995 -14.092 1.00 84.94 193 ALA A C 1
ATOM 1555 O O . ALA A 1 193 ? 19.585 -8.432 -15.062 1.00 84.94 193 ALA A O 1
ATOM 1556 N N . GLN A 1 194 ? 21.538 -8.021 -14.039 1.00 84.00 194 GLN A N 1
ATOM 1557 C CA . GLN A 1 194 ? 22.378 -8.635 -15.074 1.00 84.00 194 GLN A CA 1
ATOM 1558 C C . GLN A 1 194 ? 22.439 -10.163 -14.981 1.00 84.00 194 GLN A C 1
ATOM 1560 O O . GLN A 1 194 ? 22.603 -10.822 -16.008 1.00 84.00 194 GLN A O 1
ATOM 1565 N N . GLN A 1 195 ? 22.342 -10.726 -13.775 1.00 80.56 195 GLN A N 1
ATOM 1566 C CA . GLN A 1 195 ? 22.420 -12.172 -13.560 1.00 80.56 195 GLN A CA 1
ATOM 1567 C C . GLN A 1 195 ? 21.181 -12.888 -14.099 1.00 80.56 195 GLN A C 1
ATOM 1569 O O . GLN A 1 195 ? 21.309 -13.937 -14.729 1.00 80.56 195 GLN A O 1
ATOM 1574 N N . GLU A 1 196 ? 19.997 -12.307 -13.906 1.00 72.31 196 GLU A N 1
ATOM 1575 C CA . GLU A 1 196 ? 18.739 -12.909 -14.339 1.00 72.31 196 GLU A CA 1
ATOM 1576 C C . GLU A 1 196 ? 17.743 -11.833 -14.800 1.00 72.31 196 GLU A C 1
ATOM 1578 O O . GLU A 1 196 ? 17.001 -11.277 -13.987 1.00 72.31 196 GLU A O 1
ATOM 1583 N N . PRO A 1 197 ? 17.639 -11.571 -16.117 1.00 66.12 197 PRO A N 1
ATOM 1584 C CA . PRO A 1 197 ? 16.689 -10.592 -16.655 1.00 66.12 197 PRO A CA 1
ATOM 1585 C C . PRO A 1 197 ? 15.234 -10.878 -16.252 1.00 66.12 197 PRO A C 1
ATOM 1587 O O . PRO A 1 197 ? 14.438 -9.957 -16.083 1.00 66.12 197 PRO A O 1
ATOM 1590 N N . MET A 1 198 ? 14.912 -12.160 -16.036 1.00 60.69 198 MET A N 1
ATOM 1591 C CA . MET A 1 198 ? 13.593 -12.645 -15.624 1.00 60.69 198 MET A CA 1
ATOM 1592 C C . MET A 1 198 ? 13.170 -12.151 -14.226 1.00 60.69 198 MET A C 1
ATOM 1594 O O . MET A 1 198 ? 11.987 -12.188 -13.896 1.00 60.69 198 MET A O 1
ATOM 1598 N N . GLN A 1 199 ? 14.101 -11.663 -13.394 1.00 60.28 199 GLN A N 1
ATOM 1599 C CA . GLN A 1 199 ? 13.786 -11.104 -12.071 1.00 60.28 199 GLN A CA 1
ATOM 1600 C C . GLN A 1 199 ? 13.015 -9.780 -12.153 1.00 60.28 199 GLN A C 1
ATOM 1602 O O . GLN A 1 199 ? 12.317 -9.425 -11.206 1.00 60.28 199 GLN A O 1
ATOM 1607 N N . ALA A 1 200 ? 13.106 -9.066 -13.280 1.00 65.56 200 ALA A N 1
ATOM 1608 C CA . ALA A 1 200 ? 12.342 -7.848 -13.538 1.00 65.56 200 ALA A CA 1
ATOM 1609 C C . ALA A 1 200 ? 10.989 -8.112 -14.227 1.00 65.56 200 ALA A C 1
ATOM 1611 O O . ALA A 1 200 ? 10.272 -7.150 -14.518 1.00 65.56 200 ALA A O 1
ATOM 1612 N N . ASP A 1 201 ? 10.634 -9.378 -14.489 1.00 82.50 201 ASP A N 1
ATOM 1613 C CA . ASP A 1 201 ? 9.374 -9.725 -15.143 1.00 82.50 201 ASP A CA 1
ATOM 1614 C C . ASP A 1 201 ? 8.188 -9.294 -14.280 1.00 82.50 201 ASP A C 1
ATOM 1616 O O . ASP A 1 201 ? 7.997 -9.749 -13.146 1.00 82.50 201 ASP A O 1
ATOM 1620 N N . VAL A 1 202 ? 7.369 -8.419 -14.861 1.00 88.19 202 VAL A N 1
ATOM 1621 C CA . VAL A 1 202 ? 6.090 -8.004 -14.298 1.00 88.19 202 VAL A CA 1
ATOM 1622 C C . VAL A 1 202 ? 5.008 -8.894 -14.887 1.00 88.19 202 VAL A C 1
ATOM 1624 O O . VAL A 1 202 ? 4.785 -8.893 -16.097 1.00 88.19 202 VAL A O 1
ATOM 1627 N N . VAL A 1 203 ? 4.321 -9.628 -14.022 1.00 89.69 203 VAL A N 1
ATOM 1628 C CA . VAL A 1 203 ? 3.288 -10.598 -14.395 1.00 89.69 203 VAL A CA 1
ATOM 1629 C C . VAL A 1 203 ? 2.006 -10.356 -13.603 1.00 89.69 203 VAL A C 1
ATOM 1631 O O . VAL A 1 203 ? 2.053 -9.721 -12.545 1.00 89.69 203 VAL A O 1
ATOM 1634 N N . PRO A 1 204 ? 0.842 -10.835 -14.070 1.00 91.44 204 PRO A N 1
ATOM 1635 C CA . PRO A 1 204 ? -0.363 -10.842 -13.251 1.00 91.44 204 PRO A CA 1
ATOM 1636 C C . PRO A 1 204 ? -0.146 -11.638 -11.960 1.00 91.44 204 PRO A C 1
ATOM 1638 O O . PRO A 1 204 ? 0.531 -12.667 -11.966 1.00 91.44 204 PRO A O 1
ATOM 1641 N N . TYR A 1 205 ? -0.769 -11.211 -10.862 1.00 90.62 205 TYR A N 1
ATOM 1642 C CA . TYR A 1 205 ? -0.635 -11.874 -9.563 1.00 90.62 205 TYR A CA 1
ATOM 1643 C C . TYR A 1 205 ? -0.884 -13.382 -9.604 1.00 90.62 205 TYR A C 1
ATOM 1645 O O . TYR A 1 205 ? -0.147 -14.139 -8.982 1.00 90.62 205 TYR A O 1
ATOM 1653 N N . LEU A 1 206 ? -1.902 -13.826 -10.346 1.00 89.25 206 LEU A N 1
ATOM 1654 C CA . LEU A 1 206 ? -2.209 -15.251 -10.460 1.00 89.25 206 LEU A CA 1
ATOM 1655 C C . LEU A 1 206 ? -1.036 -16.052 -11.040 1.00 89.25 206 LEU A C 1
ATOM 1657 O O . LEU A 1 206 ? -0.732 -17.131 -10.547 1.00 89.25 206 LEU A O 1
ATOM 1661 N N . GLU A 1 207 ? -0.348 -15.499 -12.040 1.00 90.00 207 GLU A N 1
ATOM 1662 C CA . GLU A 1 207 ? 0.832 -16.131 -12.633 1.00 90.00 207 GLU A CA 1
ATOM 1663 C C . GLU A 1 207 ? 2.015 -16.133 -11.656 1.00 90.00 207 GLU A C 1
ATOM 1665 O O . GLU A 1 207 ? 2.725 -17.131 -11.553 1.00 90.00 207 GLU A O 1
ATOM 1670 N N . ALA A 1 208 ? 2.210 -15.048 -10.895 1.00 89.31 208 ALA A N 1
ATOM 1671 C CA . ALA A 1 208 ? 3.233 -15.007 -9.849 1.00 89.31 208 ALA A CA 1
ATOM 1672 C C . ALA A 1 208 ? 2.993 -16.087 -8.780 1.00 89.31 208 ALA A C 1
ATOM 1674 O O . ALA A 1 208 ? 3.930 -16.770 -8.374 1.00 89.31 208 ALA A O 1
ATOM 1675 N N . VAL A 1 209 ? 1.737 -16.282 -8.364 1.00 89.06 209 VAL A N 1
ATOM 1676 C CA . VAL A 1 209 ? 1.350 -17.318 -7.396 1.00 89.06 209 VAL A CA 1
ATOM 1677 C C . VAL A 1 209 ? 1.618 -18.721 -7.937 1.00 89.06 209 VAL A C 1
ATOM 1679 O O . VAL A 1 209 ? 2.215 -19.526 -7.221 1.00 89.06 209 VAL A O 1
ATOM 1682 N N . ASP A 1 210 ? 1.220 -19.009 -9.180 1.00 88.38 210 ASP A N 1
ATOM 1683 C CA . ASP A 1 210 ? 1.496 -20.297 -9.830 1.00 88.38 210 ASP A CA 1
ATOM 1684 C C . ASP A 1 210 ? 3.011 -20.568 -9.856 1.00 88.38 210 ASP A C 1
ATOM 1686 O O . ASP A 1 210 ? 3.466 -21.624 -9.411 1.00 88.38 210 ASP A O 1
ATOM 1690 N N . PHE A 1 211 ? 3.807 -19.569 -10.255 1.00 86.94 211 PHE A N 1
ATOM 1691 C CA . PHE A 1 211 ? 5.266 -19.655 -10.254 1.00 86.94 211 PHE A CA 1
ATOM 1692 C C . PHE A 1 211 ? 5.839 -19.934 -8.857 1.00 86.94 211 PHE A C 1
ATOM 1694 O O . PHE A 1 211 ? 6.685 -20.816 -8.706 1.00 86.94 211 PHE A O 1
ATOM 1701 N N . TRP A 1 212 ? 5.392 -19.225 -7.815 1.00 89.44 212 TRP A N 1
ATOM 1702 C CA . TRP A 1 212 ? 5.885 -19.459 -6.455 1.00 89.44 212 TRP A CA 1
ATOM 1703 C C . TRP A 1 212 ? 5.530 -20.858 -5.952 1.00 89.44 212 TRP A C 1
ATOM 1705 O O . TRP A 1 212 ? 6.361 -21.499 -5.316 1.00 89.44 212 TRP A O 1
ATOM 1715 N N . ILE A 1 213 ? 4.336 -21.371 -6.258 1.00 87.81 213 ILE A N 1
ATOM 1716 C CA . ILE A 1 213 ? 3.944 -22.735 -5.880 1.00 87.81 213 ILE A CA 1
ATOM 1717 C C . ILE A 1 213 ? 4.842 -23.765 -6.575 1.00 87.81 213 ILE A C 1
ATOM 1719 O O . ILE A 1 213 ? 5.366 -24.661 -5.913 1.00 87.81 213 ILE A O 1
ATOM 1723 N N . GLU A 1 214 ? 5.059 -23.622 -7.883 1.00 87.94 214 GLU A N 1
ATOM 1724 C CA . GLU A 1 214 ? 5.896 -24.531 -8.676 1.00 87.94 214 GLU A CA 1
ATOM 1725 C C . GLU A 1 214 ? 7.366 -24.530 -8.229 1.00 87.94 214 GLU A C 1
ATOM 1727 O O . GLU A 1 214 ? 8.043 -25.556 -8.307 1.00 87.94 214 GLU A O 1
ATOM 1732 N N . ASN A 1 215 ? 7.848 -23.401 -7.703 1.00 85.38 215 ASN A N 1
ATOM 1733 C CA . ASN A 1 215 ? 9.237 -23.203 -7.290 1.00 85.38 215 ASN A CA 1
ATOM 1734 C C . ASN A 1 215 ? 9.435 -23.239 -5.764 1.00 85.38 215 ASN A C 1
ATOM 1736 O O . ASN A 1 215 ? 10.423 -22.710 -5.261 1.00 85.38 215 ASN A O 1
ATOM 1740 N N . ASN A 1 216 ? 8.521 -23.858 -5.006 1.00 85.44 216 ASN A N 1
ATOM 1741 C CA . ASN A 1 216 ? 8.605 -23.988 -3.541 1.00 85.44 216 ASN A CA 1
ATOM 1742 C C . ASN A 1 216 ? 8.797 -22.652 -2.789 1.00 85.44 216 ASN A C 1
ATOM 1744 O O . ASN A 1 216 ? 9.459 -22.607 -1.753 1.00 85.44 216 ASN A O 1
ATOM 1748 N N . CYS A 1 217 ? 8.201 -21.573 -3.298 1.00 83.12 217 CYS A N 1
ATOM 1749 C CA . CYS A 1 217 ? 8.202 -20.231 -2.705 1.00 83.12 217 CYS A CA 1
ATOM 1750 C C . CYS A 1 217 ? 9.609 -19.628 -2.528 1.00 83.12 217 CYS A C 1
ATOM 1752 O O . CYS A 1 217 ? 9.851 -18.853 -1.604 1.00 83.12 217 CYS A O 1
ATOM 1754 N N . ILE A 1 218 ? 10.550 -20.000 -3.399 1.00 80.25 218 ILE A N 1
ATOM 1755 C CA . ILE A 1 218 ? 11.912 -19.453 -3.416 1.00 80.25 218 ILE A CA 1
ATOM 1756 C C . ILE A 1 218 ? 11.896 -18.011 -3.970 1.00 80.25 218 ILE A C 1
ATOM 1758 O O . ILE A 1 218 ? 11.060 -17.673 -4.808 1.00 80.25 218 ILE A O 1
ATOM 1762 N N . ASN A 1 219 ? 12.829 -17.169 -3.505 1.00 82.12 219 ASN A N 1
ATOM 1763 C CA . ASN A 1 219 ? 13.056 -15.779 -3.950 1.00 82.12 219 ASN A CA 1
ATOM 1764 C C . ASN A 1 219 ? 11.872 -14.815 -3.749 1.00 82.12 219 ASN A C 1
ATOM 1766 O O . ASN A 1 219 ? 11.710 -13.835 -4.482 1.00 82.12 219 ASN A O 1
ATOM 1770 N N . MET A 1 220 ? 11.043 -15.083 -2.740 1.00 88.50 220 MET A N 1
ATOM 1771 C CA . MET A 1 220 ? 10.015 -14.151 -2.292 1.00 88.50 220 MET A CA 1
ATOM 1772 C C . MET A 1 220 ? 10.582 -13.183 -1.252 1.00 88.50 220 MET A C 1
ATOM 1774 O O . MET A 1 220 ? 11.255 -13.604 -0.311 1.00 88.50 220 MET A O 1
ATOM 1778 N N . ASP A 1 221 ? 10.268 -11.898 -1.385 1.00 89.81 221 ASP A N 1
ATOM 1779 C CA . ASP A 1 221 ? 10.490 -10.928 -0.310 1.00 89.81 221 ASP A CA 1
ATOM 1780 C C . ASP A 1 221 ? 9.317 -10.873 0.685 1.00 89.81 221 ASP A C 1
ATOM 1782 O O . ASP A 1 221 ? 8.258 -11.471 0.477 1.00 89.81 221 ASP A O 1
ATOM 1786 N N . ASP A 1 222 ? 9.487 -10.106 1.766 1.00 89.06 222 ASP A N 1
ATOM 1787 C CA . ASP A 1 222 ? 8.488 -9.953 2.830 1.00 89.06 222 ASP A CA 1
ATOM 1788 C C . ASP A 1 222 ? 7.106 -9.503 2.326 1.00 89.06 222 ASP A C 1
ATOM 1790 O O . ASP A 1 222 ? 6.079 -9.863 2.908 1.00 89.06 222 ASP A O 1
ATOM 1794 N N . PHE A 1 223 ? 7.049 -8.703 1.257 1.00 89.44 223 PHE A N 1
ATOM 1795 C CA . PHE A 1 223 ? 5.783 -8.232 0.702 1.00 89.44 223 PHE A CA 1
ATOM 1796 C C . PHE A 1 223 ? 5.084 -9.366 -0.019 1.00 89.44 223 PHE A C 1
ATOM 1798 O O . PHE A 1 223 ? 3.913 -9.626 0.237 1.00 89.44 223 PHE A O 1
ATOM 1805 N N . GLN A 1 224 ? 5.809 -10.074 -0.877 1.00 90.62 224 GLN A N 1
ATOM 1806 C CA . GLN A 1 224 ? 5.282 -11.213 -1.617 1.00 90.62 224 GLN A CA 1
ATOM 1807 C C . GLN A 1 224 ? 4.844 -12.334 -0.669 1.00 90.62 224 GLN A C 1
ATOM 1809 O O . GLN A 1 224 ? 3.778 -12.914 -0.873 1.00 90.62 224 GLN A O 1
ATOM 1814 N N . VAL A 1 225 ? 5.599 -12.590 0.407 1.00 89.25 225 VAL A N 1
ATOM 1815 C CA . VAL A 1 225 ? 5.203 -13.540 1.460 1.00 89.25 225 VAL A CA 1
ATOM 1816 C C . VAL A 1 225 ? 3.896 -13.095 2.111 1.00 89.25 225 VAL A C 1
ATOM 1818 O O . VAL A 1 225 ? 2.960 -13.887 2.216 1.00 89.25 225 VAL A O 1
ATOM 1821 N N . MET A 1 226 ? 3.784 -11.817 2.486 1.00 87.50 226 MET A N 1
ATOM 1822 C CA . MET A 1 226 ? 2.548 -11.269 3.049 1.00 87.50 226 MET A CA 1
ATOM 1823 C C . MET A 1 226 ? 1.360 -11.403 2.084 1.00 87.50 226 MET A C 1
ATOM 1825 O O . MET A 1 226 ? 0.280 -11.817 2.513 1.00 87.50 226 MET A O 1
ATOM 1829 N N . LEU A 1 227 ? 1.548 -11.128 0.789 1.00 87.50 227 LEU A N 1
ATOM 1830 C CA . LEU A 1 227 ? 0.514 -11.310 -0.233 1.00 87.50 227 LEU A CA 1
ATOM 1831 C C . LEU A 1 227 ? 0.062 -12.770 -0.324 1.00 87.50 227 LEU A C 1
ATOM 1833 O O . LEU A 1 227 ? -1.135 -13.057 -0.305 1.00 87.50 227 LEU A O 1
ATOM 1837 N N . PHE A 1 228 ? 1.016 -13.691 -0.425 1.00 85.56 228 PHE A N 1
ATOM 1838 C CA . PHE A 1 228 ? 0.750 -15.115 -0.585 1.00 85.56 228 PHE A CA 1
ATOM 1839 C C . PHE A 1 228 ? 0.013 -15.701 0.623 1.00 85.56 228 PHE A C 1
ATOM 1841 O O . PHE A 1 228 ? -0.998 -16.382 0.452 1.00 85.56 228 PHE A O 1
ATOM 1848 N N . GLU A 1 229 ? 0.446 -15.377 1.842 1.00 82.31 229 GLU A N 1
ATOM 1849 C CA . GLU A 1 229 ? -0.210 -15.849 3.065 1.00 82.31 229 GLU A CA 1
ATOM 1850 C C . GLU A 1 229 ? -1.607 -15.240 3.248 1.00 82.31 229 GLU A C 1
ATOM 1852 O O . GLU A 1 229 ? -2.552 -15.950 3.593 1.00 82.31 229 GLU A O 1
ATOM 1857 N N . THR A 1 230 ? -1.789 -13.953 2.934 1.00 75.06 230 THR A N 1
ATOM 1858 C CA . THR A 1 230 ? -3.104 -13.297 3.044 1.00 75.06 230 THR A CA 1
ATOM 1859 C C . THR A 1 230 ? -4.126 -13.921 2.089 1.00 75.06 230 THR A C 1
ATOM 1861 O O . THR A 1 230 ? -5.282 -14.132 2.461 1.00 75.06 230 THR A O 1
ATOM 1864 N N . CYS A 1 231 ? -3.706 -14.281 0.875 1.00 69.56 231 CYS A N 1
ATOM 1865 C CA . CYS A 1 231 ? -4.584 -14.877 -0.131 1.00 69.56 231 CYS A CA 1
ATOM 1866 C C . CYS A 1 231 ? -4.826 -16.383 0.062 1.00 69.56 231 CYS A C 1
ATOM 1868 O O . CYS A 1 231 ? -5.871 -16.868 -0.363 1.00 69.56 231 CYS A O 1
ATOM 1870 N N . LYS A 1 232 ? -3.937 -17.123 0.745 1.00 68.62 232 LYS A N 1
ATOM 1871 C CA . LYS A 1 232 ? -4.199 -18.518 1.164 1.00 68.62 232 LYS A CA 1
ATOM 1872 C C . LYS A 1 232 ? -5.346 -18.634 2.167 1.00 68.62 232 LYS A C 1
ATOM 1874 O O . LYS A 1 232 ? -6.059 -19.636 2.180 1.00 68.62 232 LYS A O 1
ATOM 1879 N N . VAL A 1 233 ? -5.477 -17.637 3.042 1.00 50.03 233 VAL A N 1
ATOM 1880 C CA . VAL A 1 233 ? -6.479 -17.606 4.118 1.00 50.03 233 VAL A CA 1
ATOM 1881 C C . VAL A 1 233 ? -7.852 -17.155 3.597 1.00 50.03 233 VAL A C 1
ATOM 1883 O O . VAL A 1 233 ? -8.871 -17.499 4.196 1.00 50.03 233 VAL A O 1
ATOM 1886 N N . MET A 1 234 ? -7.916 -16.468 2.446 1.00 50.53 234 MET A N 1
ATOM 1887 C CA . MET A 1 234 ? -9.180 -16.248 1.734 1.00 50.53 234 MET A CA 1
ATOM 1888 C C . MET A 1 234 ? -9.682 -17.602 1.204 1.00 50.53 234 MET A C 1
ATOM 1890 O O . MET A 1 234 ? -8.936 -18.311 0.532 1.00 50.53 234 MET A O 1
ATOM 1894 N N . PRO A 1 235 ? -10.909 -18.026 1.548 1.00 41.19 235 PRO A N 1
ATOM 1895 C CA . PRO A 1 235 ? -11.259 -19.437 1.643 1.00 41.19 235 PRO A CA 1
ATOM 1896 C C . PRO A 1 235 ? -10.965 -20.231 0.366 1.00 41.19 235 PRO A C 1
ATOM 1898 O O . PRO A 1 235 ? -11.495 -19.944 -0.708 1.00 41.19 235 PRO A O 1
ATOM 1901 N N . ALA A 1 236 ? -10.217 -21.322 0.556 1.00 40.44 236 ALA A N 1
ATOM 1902 C CA . ALA A 1 236 ? -9.880 -22.398 -0.382 1.00 40.44 236 ALA A CA 1
ATOM 1903 C C . ALA A 1 236 ? -11.088 -23.138 -1.016 1.00 40.44 236 ALA A C 1
ATOM 1905 O O . ALA A 1 236 ? -10.942 -24.220 -1.582 1.00 40.44 236 ALA A O 1
ATOM 1906 N N . ASN A 1 237 ? -12.291 -22.563 -0.946 1.00 36.75 237 ASN A N 1
ATOM 1907 C CA . ASN A 1 237 ? -13.509 -23.092 -1.555 1.00 36.75 237 ASN A CA 1
ATOM 1908 C C . ASN A 1 237 ? -13.712 -22.584 -2.990 1.00 36.75 237 ASN A C 1
ATOM 1910 O O . ASN A 1 237 ? -14.544 -23.125 -3.721 1.00 36.75 237 ASN A O 1
ATOM 1914 N N . ALA A 1 238 ? -12.939 -21.588 -3.428 1.00 40.12 238 ALA A N 1
ATOM 1915 C CA . ALA A 1 238 ? -12.819 -21.286 -4.842 1.00 40.12 238 ALA A CA 1
ATOM 1916 C C . ALA A 1 238 ? -11.900 -22.339 -5.470 1.00 40.12 238 ALA A C 1
ATOM 1918 O O . ALA A 1 238 ? -10.678 -22.255 -5.392 1.00 40.12 238 ALA A O 1
ATOM 1919 N N . LYS A 1 239 ? -12.487 -23.364 -6.093 1.00 35.47 239 LYS A N 1
ATOM 1920 C CA . LYS A 1 239 ? -11.756 -24.200 -7.047 1.00 35.47 239 LYS A CA 1
ATOM 1921 C C . LYS A 1 239 ? -11.175 -23.273 -8.121 1.00 35.47 239 LYS A C 1
ATOM 1923 O O . LYS A 1 239 ? -11.869 -22.889 -9.061 1.00 35.47 239 LYS A O 1
ATOM 1928 N N . TRP A 1 240 ? -9.897 -22.927 -7.995 1.00 39.59 240 TRP A N 1
ATOM 1929 C CA . TRP A 1 240 ? -9.147 -22.136 -8.978 1.00 39.59 240 TRP A CA 1
ATOM 1930 C C . TRP A 1 240 ? -9.214 -22.754 -10.390 1.00 39.59 240 TRP A C 1
ATOM 1932 O O . TRP A 1 240 ? -9.108 -22.057 -11.396 1.00 39.59 240 TRP A O 1
ATOM 1942 N N . SER A 1 241 ? -9.523 -24.053 -10.481 1.00 37.31 241 SER A N 1
ATOM 1943 C CA . SER A 1 241 ? -9.741 -24.792 -11.726 1.00 37.31 241 SER A CA 1
ATOM 1944 C C . SER A 1 241 ? -10.999 -24.415 -12.522 1.00 37.31 241 SER A C 1
ATOM 1946 O O . SER A 1 241 ? -11.120 -24.855 -13.663 1.00 37.31 241 SER A O 1
ATOM 1948 N N . THR A 1 242 ? -11.918 -23.595 -11.995 1.00 34.09 242 THR A N 1
ATOM 1949 C CA . THR A 1 242 ? -13.116 -23.154 -12.746 1.00 34.09 242 THR A CA 1
ATOM 1950 C C . THR A 1 242 ? -13.000 -21.796 -13.445 1.00 34.09 242 THR A C 1
ATOM 1952 O O . THR A 1 242 ? -13.898 -21.451 -14.206 1.00 34.09 242 THR A O 1
ATOM 1955 N N . LEU A 1 243 ? -11.898 -21.051 -13.282 1.00 36.31 243 LEU A N 1
ATOM 1956 C CA . LEU A 1 243 ? -11.688 -19.771 -13.986 1.00 36.31 243 LEU A CA 1
ATOM 1957 C C . LEU A 1 243 ? -10.957 -19.903 -15.336 1.00 36.31 243 LEU A C 1
ATOM 1959 O O . LEU A 1 243 ? -10.872 -18.935 -16.086 1.00 36.31 243 LEU A O 1
ATOM 1963 N N . LYS A 1 244 ? -10.522 -21.110 -15.724 1.00 34.56 244 LYS A N 1
ATOM 1964 C CA . LYS A 1 244 ? -10.113 -21.409 -17.107 1.00 34.56 244 LYS A CA 1
ATOM 1965 C C . LYS A 1 244 ? -11.311 -21.939 -17.900 1.00 34.56 244 LYS A C 1
ATOM 1967 O O . LYS A 1 244 ? -11.456 -23.151 -18.035 1.00 34.56 244 LYS A O 1
ATOM 1972 N N . ARG A 1 245 ? -12.150 -21.021 -18.399 1.00 34.62 245 ARG A N 1
ATOM 1973 C CA . ARG A 1 245 ? -13.028 -21.099 -19.597 1.00 34.62 245 ARG A CA 1
ATOM 1974 C C . ARG A 1 245 ? -14.331 -20.329 -19.365 1.00 34.62 245 ARG A C 1
ATOM 1976 O O . ARG A 1 245 ? -15.264 -20.866 -18.770 1.00 34.62 245 ARG A O 1
ATOM 1983 N N . ARG A 1 246 ? -14.419 -19.143 -19.961 1.00 31.95 246 ARG A N 1
ATOM 1984 C CA . ARG A 1 246 ? -15.462 -18.770 -20.925 1.00 31.95 246 ARG A CA 1
ATOM 1985 C C . ARG A 1 246 ? -14.961 -17.614 -21.773 1.00 31.95 246 ARG A C 1
ATOM 1987 O O . ARG A 1 246 ? -14.300 -16.734 -21.189 1.00 31.95 246 ARG A O 1
#